Protein AF-A0A6P4EJM6-F1 (afdb_monomer_lite)

Radius of gyration: 29.59 Å; chains: 1; bounding box: 69×91×54 Å

Structure (mmCIF, N/CA/C/O backbone):
data_AF-A0A6P4EJM6-F1
#
_entry.id   AF-A0A6P4EJM6-F1
#
loop_
_atom_site.group_PDB
_atom_site.id
_atom_site.type_symbol
_atom_site.label_atom_id
_atom_site.label_alt_id
_atom_site.label_comp_id
_atom_site.label_asym_id
_atom_site.label_entity_id
_atom_site.label_seq_id
_atom_site.pdbx_PDB_ins_code
_atom_site.Cartn_x
_atom_site.Cartn_y
_atom_site.Cartn_z
_atom_site.occupancy
_atom_site.B_iso_or_equiv
_atom_site.auth_seq_id
_atom_site.auth_comp_id
_atom_site.auth_asym_id
_atom_site.auth_atom_id
_atom_site.pdbx_PDB_model_num
ATOM 1 N N . ASN A 1 1 ? 32.235 66.231 25.186 1.00 33.75 1 ASN A N 1
ATOM 2 C CA . ASN A 1 1 ? 31.561 67.486 25.555 1.00 33.75 1 ASN A CA 1
ATOM 3 C C . ASN A 1 1 ? 30.109 67.309 25.163 1.00 33.75 1 ASN A C 1
ATOM 5 O O . ASN A 1 1 ? 29.841 67.347 23.971 1.00 33.75 1 ASN A O 1
ATOM 9 N N . ASN A 1 2 ? 29.289 66.746 26.054 1.00 35.12 2 ASN A N 1
ATOM 10 C CA . ASN A 1 2 ? 28.648 67.444 27.191 1.00 35.12 2 ASN A CA 1
ATOM 11 C C . ASN A 1 2 ? 27.599 68.427 26.663 1.00 35.12 2 ASN A C 1
ATOM 13 O O . ASN A 1 2 ? 27.934 69.179 25.752 1.00 35.12 2 ASN A O 1
ATOM 17 N N . ASP A 1 3 ? 26.372 68.544 27.149 1.00 38.16 3 ASP A N 1
ATOM 18 C CA . ASP A 1 3 ? 25.547 67.955 28.225 1.00 38.16 3 ASP A CA 1
ATOM 19 C C . ASP A 1 3 ? 24.093 68.364 27.824 1.00 38.16 3 ASP A C 1
ATOM 21 O O . ASP A 1 3 ? 23.934 69.316 27.052 1.00 38.16 3 ASP A O 1
ATOM 25 N N . ASP A 1 4 ? 23.089 67.498 27.972 1.00 45.50 4 ASP A N 1
ATOM 26 C CA . ASP A 1 4 ? 22.008 67.502 28.990 1.00 45.50 4 ASP A CA 1
ATOM 27 C C . ASP A 1 4 ? 21.056 68.722 29.051 1.00 45.50 4 ASP A C 1
ATOM 29 O O . ASP A 1 4 ? 21.482 69.873 28.964 1.00 45.50 4 ASP A O 1
ATOM 33 N N . ASP A 1 5 ? 19.757 68.383 29.165 1.00 42.88 5 ASP A N 1
ATOM 34 C CA . ASP A 1 5 ? 18.648 68.989 29.949 1.00 42.88 5 ASP A CA 1
ATOM 35 C C . ASP A 1 5 ? 17.307 68.806 29.178 1.00 42.88 5 ASP A C 1
ATOM 37 O O . ASP A 1 5 ? 17.137 69.343 28.081 1.00 42.88 5 ASP A O 1
ATOM 41 N N . ASP A 1 6 ? 16.443 67.835 29.533 1.00 41.81 6 ASP A N 1
ATOM 42 C CA . ASP A 1 6 ? 15.403 67.821 30.608 1.00 41.81 6 ASP A CA 1
ATOM 43 C C . ASP A 1 6 ? 14.203 68.759 30.316 1.00 41.81 6 ASP A C 1
ATOM 45 O O . ASP A 1 6 ? 14.387 69.862 29.815 1.00 41.81 6 ASP A O 1
ATOM 49 N N . ASP A 1 7 ? 12.923 68.489 30.609 1.00 41.38 7 ASP A N 1
ATOM 50 C CA . ASP A 1 7 ? 12.113 67.337 31.051 1.00 41.38 7 ASP A CA 1
ATOM 51 C C . ASP A 1 7 ? 10.613 67.784 30.942 1.00 41.38 7 ASP A C 1
ATOM 53 O O . ASP A 1 7 ? 10.326 68.932 30.591 1.00 41.38 7 ASP A O 1
ATOM 57 N N . ASP A 1 8 ? 9.677 66.894 31.297 1.00 36.19 8 ASP A N 1
ATOM 58 C CA . ASP A 1 8 ? 8.283 67.110 31.759 1.00 36.19 8 ASP A CA 1
ATOM 59 C C . ASP A 1 8 ? 7.048 66.953 30.818 1.00 36.19 8 ASP A C 1
ATOM 61 O O . ASP A 1 8 ? 6.508 67.877 30.211 1.00 36.19 8 ASP A O 1
ATOM 65 N N . ALA A 1 9 ? 6.545 65.706 30.819 1.00 34.78 9 ALA A N 1
ATOM 66 C CA . ALA A 1 9 ? 5.229 65.230 31.308 1.00 34.78 9 ALA A CA 1
ATOM 67 C C . ALA A 1 9 ? 3.874 65.857 30.858 1.00 34.78 9 ALA A C 1
ATOM 69 O O . ALA A 1 9 ? 3.541 66.985 31.202 1.00 34.78 9 ALA A O 1
ATOM 70 N N . ALA A 1 10 ? 2.972 65.022 30.286 1.00 34.84 10 ALA A N 1
ATOM 71 C CA . ALA A 1 10 ? 1.756 64.492 30.965 1.00 34.84 10 ALA A CA 1
ATOM 72 C C . ALA A 1 10 ? 0.649 63.905 30.026 1.00 34.84 10 ALA A C 1
ATOM 74 O O . ALA A 1 10 ? 0.022 64.605 29.239 1.00 34.84 10 ALA A O 1
ATOM 75 N N . THR A 1 11 ? 0.345 62.610 30.238 1.00 31.50 11 THR A N 1
ATOM 76 C CA . THR A 1 11 ? -0.975 61.906 30.275 1.00 31.50 11 THR A CA 1
ATOM 77 C C . THR A 1 11 ? -2.029 61.988 29.143 1.00 31.50 11 THR A C 1
ATOM 79 O O . THR A 1 11 ? -2.616 63.038 28.921 1.00 31.50 11 THR A O 1
ATOM 82 N N . SER A 1 12 ? -2.473 60.824 28.611 1.00 30.45 12 SER A N 1
ATOM 83 C CA . SER A 1 12 ? -3.825 60.239 28.872 1.00 30.45 12 SER A CA 1
ATOM 84 C C . SER A 1 12 ? -4.174 58.971 28.036 1.00 30.45 12 SER A C 1
ATOM 86 O O . SER A 1 12 ? -4.337 59.009 26.824 1.00 30.45 12 SER A O 1
ATOM 88 N N . ALA A 1 13 ? -4.291 57.842 28.747 1.00 32.22 13 ALA A N 1
ATOM 89 C CA . ALA A 1 13 ? -5.252 56.721 28.686 1.00 32.22 13 ALA A CA 1
ATOM 90 C C . ALA A 1 13 ? -6.054 56.279 27.415 1.00 32.22 13 ALA A C 1
ATOM 92 O O . ALA A 1 13 ? -6.940 56.971 26.933 1.00 32.22 13 ALA A O 1
ATOM 93 N N . LYS A 1 14 ? -5.950 54.952 27.169 1.00 34.44 14 LYS A N 1
ATOM 94 C CA . LYS A 1 14 ? -7.008 53.933 26.893 1.00 34.44 14 LYS A CA 1
ATOM 95 C C . LYS A 1 14 ? -7.745 53.907 25.538 1.00 34.44 14 LYS A C 1
ATOM 97 O O . LYS A 1 14 ? -8.617 54.723 25.286 1.00 34.44 14 LYS A O 1
ATOM 102 N N . GLN A 1 15 ? -7.642 52.762 24.842 1.00 34.25 15 GLN A N 1
ATOM 103 C CA . GLN A 1 15 ? -8.814 52.089 24.251 1.00 34.25 15 GLN A CA 1
ATOM 104 C C . GLN A 1 15 ? -8.584 50.578 24.035 1.00 34.25 15 GLN A C 1
ATOM 106 O O . GLN A 1 15 ? -7.910 50.150 23.106 1.00 34.25 15 GLN A O 1
ATOM 111 N N . ALA A 1 16 ? -9.204 49.763 24.893 1.00 32.66 16 ALA A N 1
ATOM 112 C CA . ALA A 1 16 ? -9.432 48.335 24.684 1.00 32.66 16 ALA A CA 1
ATOM 113 C C . ALA A 1 16 ? -10.923 48.146 24.365 1.00 32.66 16 ALA A C 1
ATOM 115 O O . ALA A 1 16 ? -11.773 48.522 25.171 1.00 32.66 16 ALA A O 1
ATOM 116 N N . HIS A 1 17 ? -11.257 47.600 23.193 1.00 36.28 17 HIS A N 1
ATOM 117 C CA . HIS A 1 17 ? -12.643 47.324 22.806 1.00 36.28 17 HIS A CA 1
ATOM 118 C C . HIS A 1 17 ? -12.998 45.858 23.080 1.00 36.28 17 HIS A C 1
ATOM 120 O O . HIS A 1 17 ? -12.603 44.941 22.365 1.00 36.28 17 HIS A O 1
ATOM 126 N N . LYS A 1 18 ? -13.770 45.665 24.151 1.00 34.00 18 LYS A N 1
ATOM 127 C CA . LYS A 1 18 ? -14.379 44.413 24.607 1.00 34.00 18 LYS A CA 1
ATOM 128 C C . LYS A 1 18 ? -15.695 44.211 23.842 1.00 34.00 18 LYS A C 1
ATOM 130 O O . LYS A 1 18 ? -16.618 45.001 24.012 1.00 34.00 18 LYS A O 1
ATOM 135 N N . ARG A 1 19 ? -15.808 43.178 22.997 1.00 35.78 19 ARG A N 1
ATOM 136 C CA . ARG A 1 19 ? -17.094 42.765 22.399 1.00 35.78 19 ARG A CA 1
ATOM 137 C C . ARG A 1 19 ? -17.713 41.661 23.255 1.00 35.78 19 ARG A C 1
ATOM 139 O O . ARG A 1 19 ? -17.238 40.531 23.263 1.00 35.78 19 ARG A O 1
ATOM 146 N N . GLN A 1 20 ? -18.743 42.030 24.006 1.00 32.75 20 GLN A N 1
ATOM 147 C CA . GLN A 1 20 ? -19.542 41.162 24.870 1.00 32.75 20 GLN A CA 1
ATOM 148 C C . GLN A 1 20 ? -20.671 40.538 24.028 1.00 32.75 20 GLN A C 1
ATOM 150 O O . GLN A 1 20 ? -21.357 41.262 23.307 1.00 32.75 20 GLN A O 1
ATOM 155 N N . ARG A 1 21 ? -20.845 39.209 24.067 1.00 35.75 21 ARG A N 1
ATOM 156 C CA . ARG A 1 21 ? -22.000 38.529 23.455 1.00 35.75 21 ARG A CA 1
ATOM 157 C C . ARG A 1 21 ? -23.136 38.436 24.476 1.00 35.75 21 ARG A C 1
ATOM 159 O O . ARG A 1 21 ? -22.893 38.163 25.644 1.00 35.75 21 ARG A O 1
ATOM 166 N N . PHE A 1 22 ? -24.340 38.727 23.996 1.00 33.00 22 PHE A N 1
ATOM 167 C CA . PHE A 1 22 ? -25.618 38.674 24.703 1.00 33.00 22 PHE A CA 1
ATOM 168 C C . PHE A 1 22 ? -26.008 37.213 24.974 1.00 33.00 22 PHE A C 1
ATOM 170 O O . PHE A 1 22 ? -26.106 36.436 24.023 1.00 33.00 22 PHE A O 1
ATOM 177 N N . ASP A 1 23 ? -26.264 36.864 26.233 1.00 38.84 23 ASP A N 1
ATOM 178 C CA . ASP A 1 23 ? -26.928 35.614 26.609 1.00 38.84 23 ASP A CA 1
ATOM 179 C C . ASP A 1 23 ? -28.440 35.862 26.707 1.00 38.84 23 ASP A C 1
ATOM 181 O O . ASP A 1 23 ? -28.885 36.764 27.418 1.00 38.84 23 ASP A O 1
ATOM 185 N N . SER A 1 24 ? -29.239 35.060 25.999 1.00 39.84 24 SER A N 1
ATOM 186 C CA . SER A 1 24 ? -30.683 34.957 26.227 1.00 39.84 24 SER A CA 1
ATOM 187 C C . SER A 1 24 ? -31.036 33.511 26.561 1.00 39.84 24 SER A C 1
ATOM 189 O O . SER A 1 24 ? -30.968 32.630 25.700 1.00 39.84 24 SER A O 1
ATOM 191 N N . ASP A 1 25 ? -31.418 33.284 27.814 1.00 43.84 25 ASP A N 1
ATOM 192 C CA . ASP A 1 25 ? -32.002 32.038 28.301 1.00 43.84 25 ASP A CA 1
ATOM 193 C C . ASP A 1 25 ? -33.322 31.730 27.574 1.00 43.84 25 ASP A C 1
ATOM 195 O O . ASP A 1 25 ? -34.258 32.529 27.592 1.00 43.84 25 ASP A O 1
ATOM 199 N N . SER A 1 26 ? -33.437 30.532 26.997 1.00 43.56 26 SER A N 1
ATOM 200 C CA . SER A 1 26 ? -34.732 29.937 26.657 1.00 43.56 26 SER A CA 1
ATOM 201 C C . SER A 1 26 ? -34.716 28.445 26.980 1.00 43.56 26 SER A C 1
ATOM 203 O O . SER A 1 26 ? -33.951 27.654 26.422 1.00 43.56 26 SER A O 1
ATOM 205 N N . ARG A 1 27 ? -35.567 28.074 27.940 1.00 49.34 27 ARG A N 1
ATOM 206 C CA . ARG A 1 27 ? -35.672 26.759 28.591 1.00 49.34 27 ARG A CA 1
ATOM 207 C C . ARG A 1 27 ? -36.269 25.644 27.713 1.00 49.34 27 ARG A C 1
ATOM 209 O O . ARG A 1 27 ? -36.508 24.558 28.227 1.00 49.34 27 ARG A O 1
ATOM 216 N N . ASP A 1 28 ? -36.423 25.852 26.406 1.00 48.94 28 ASP A N 1
ATOM 217 C CA . ASP A 1 28 ? -37.075 24.896 25.487 1.00 48.94 28 ASP A CA 1
ATOM 218 C C . ASP A 1 28 ? -36.103 24.084 24.595 1.00 48.94 28 ASP A C 1
ATOM 220 O O . ASP A 1 28 ? -36.492 23.300 23.733 1.00 48.94 28 ASP A O 1
ATOM 224 N N . SER A 1 29 ? -34.789 24.233 24.799 1.00 49.47 29 SER A N 1
ATOM 225 C CA . SER A 1 29 ? -33.748 23.616 23.951 1.00 49.47 29 SER A CA 1
ATOM 226 C C . SER A 1 29 ? -33.442 22.137 24.272 1.00 49.47 29 SER A C 1
ATOM 228 O O . SER A 1 29 ? -32.705 21.477 23.536 1.00 49.47 29 SER A O 1
ATOM 230 N N . SER A 1 30 ? -33.972 21.585 25.368 1.00 51.56 30 SER A N 1
ATOM 231 C CA . SER A 1 30 ? -33.507 20.298 25.915 1.00 51.56 30 SER A CA 1
ATOM 232 C C . SER A 1 30 ? -33.956 19.068 25.114 1.00 51.56 30 SER A C 1
ATOM 234 O O . SER A 1 30 ? -33.222 18.078 25.070 1.00 51.56 30 SER A O 1
ATOM 236 N N . LEU A 1 31 ? -35.108 19.131 24.439 1.00 48.62 31 LEU A N 1
ATOM 237 C CA . LEU A 1 31 ? -35.628 18.023 23.627 1.00 48.62 31 LEU A CA 1
ATOM 238 C C . LEU A 1 31 ? -35.065 18.030 22.198 1.00 48.62 31 LEU A C 1
ATOM 240 O O . LEU A 1 31 ? -34.729 16.971 21.672 1.00 48.62 31 LEU A O 1
ATOM 244 N N . LEU A 1 32 ? -34.841 19.208 21.606 1.00 45.91 32 LEU A N 1
ATOM 245 C CA . LEU A 1 32 ? -34.227 19.334 20.276 1.00 45.91 32 LEU A CA 1
ATOM 246 C C . LEU A 1 32 ? -32.706 19.095 20.281 1.00 45.91 32 LEU A C 1
ATOM 248 O O . LEU A 1 32 ? -32.160 18.631 19.282 1.00 45.91 32 LEU A O 1
ATOM 252 N N . LYS A 1 33 ? -32.011 19.316 21.408 1.00 45.16 33 LYS A N 1
ATOM 253 C CA . LYS A 1 33 ? -30.578 18.980 21.543 1.00 45.16 33 LYS A CA 1
ATOM 254 C C . LYS A 1 33 ? -30.289 17.478 21.550 1.00 45.16 33 LYS A C 1
ATOM 256 O O . LYS A 1 33 ? -29.168 17.089 21.244 1.00 45.16 33 LYS A O 1
ATOM 261 N N . ARG A 1 34 ? -31.267 16.622 21.874 1.00 46.88 34 ARG A N 1
ATOM 262 C CA . ARG A 1 34 ? -31.061 15.160 21.888 1.00 46.88 34 ARG A CA 1
ATOM 263 C C . ARG A 1 34 ? -31.085 14.524 20.498 1.00 46.88 34 ARG A C 1
ATOM 265 O O . ARG A 1 34 ? -30.537 13.441 20.339 1.00 46.88 34 ARG A O 1
ATOM 272 N N . LEU A 1 35 ? -31.672 15.195 19.506 1.00 47.88 35 LEU A N 1
ATOM 273 C CA . LEU A 1 35 ? -31.708 14.721 18.116 1.00 47.88 35 LEU A CA 1
ATOM 274 C C . LEU A 1 35 ? -30.510 15.203 17.285 1.00 47.88 35 LEU A C 1
ATOM 276 O O . LEU A 1 35 ? -30.247 14.648 16.227 1.00 47.88 35 LEU A O 1
ATOM 280 N N . ASN A 1 36 ? -29.754 16.179 17.795 1.00 49.56 36 ASN A N 1
ATOM 281 C CA . ASN A 1 36 ? -28.543 16.713 17.180 1.00 49.56 36 ASN A CA 1
ATOM 282 C C . ASN A 1 36 ? -27.466 16.889 18.256 1.00 49.56 36 ASN A C 1
ATOM 284 O O . ASN A 1 36 ? -27.120 18.012 18.622 1.00 49.56 36 ASN A O 1
ATOM 288 N N . ALA A 1 37 ? -26.924 15.787 18.780 1.00 50.31 37 ALA A N 1
ATOM 289 C CA . ALA A 1 37 ? -25.591 15.881 19.360 1.00 50.31 37 ALA A CA 1
ATOM 290 C C . ALA A 1 37 ? -24.666 16.305 18.205 1.00 50.31 37 ALA A C 1
ATOM 292 O O . ALA A 1 37 ? -24.590 15.559 17.222 1.00 50.31 37 ALA A O 1
ATOM 293 N N . PRO A 1 38 ? -24.020 17.489 18.240 1.00 54.69 38 PRO A N 1
ATOM 294 C CA . PRO A 1 38 ? -23.032 17.808 17.223 1.00 54.69 38 PRO A CA 1
ATOM 295 C C . PRO A 1 38 ? -22.019 16.669 17.255 1.00 54.69 38 PRO A C 1
ATOM 297 O O . PRO A 1 38 ? -21.530 16.326 18.335 1.00 54.69 38 PRO A O 1
ATOM 300 N N . LYS A 1 39 ? -21.766 16.031 16.102 1.00 61.34 39 LYS A N 1
ATOM 301 C CA . LYS A 1 39 ? -20.633 15.112 15.964 1.00 61.34 39 LYS A CA 1
ATOM 302 C C . LYS A 1 39 ? -19.437 15.882 16.513 1.00 61.34 39 LYS A C 1
ATOM 304 O O . LYS A 1 39 ? -19.049 16.876 15.909 1.00 61.34 39 LYS A O 1
ATOM 309 N N . GLN A 1 40 ? -18.958 15.509 17.700 1.00 74.50 40 GLN A N 1
ATOM 310 C CA . GLN A 1 40 ? -17.853 16.215 18.328 1.00 74.50 40 GLN A CA 1
ATOM 311 C C . GLN A 1 40 ? -16.685 16.149 17.354 1.00 74.50 40 GLN A C 1
ATOM 313 O O . GLN A 1 40 ? -16.259 15.060 16.962 1.00 74.50 40 GLN A O 1
ATOM 318 N N . GLU A 1 41 ? -16.241 17.318 16.911 1.00 83.81 41 GLU A N 1
ATOM 319 C CA . GLU A 1 41 ? -15.079 17.435 16.048 1.00 83.81 41 GLU A CA 1
ATOM 320 C C . GLU A 1 41 ? -13.862 16.841 16.776 1.00 83.81 41 GLU A C 1
ATOM 322 O O . GLU A 1 41 ? -13.737 16.991 18.000 1.00 83.81 41 GLU A O 1
ATOM 327 N N . PRO A 1 42 ? -12.987 16.112 16.065 1.00 89.56 42 PRO A N 1
ATOM 328 C CA . PRO A 1 42 ? -11.820 15.499 16.682 1.00 89.56 42 PRO A CA 1
ATOM 329 C C . PRO A 1 42 ? -10.893 16.580 17.254 1.00 89.56 42 PRO A C 1
ATOM 331 O O . PRO A 1 42 ? -10.641 17.599 16.618 1.00 89.56 42 PRO A O 1
ATOM 334 N N . ARG A 1 43 ? -10.357 16.345 18.459 1.00 92.31 43 ARG A N 1
ATOM 335 C CA . ARG A 1 43 ? -9.391 17.259 19.100 1.00 92.31 43 ARG A CA 1
ATOM 336 C C . ARG A 1 43 ? -7.999 17.188 18.472 1.00 92.31 43 ARG A C 1
ATOM 338 O O . ARG A 1 43 ? -7.235 18.137 18.595 1.00 92.31 43 ARG A O 1
ATOM 345 N N . GLU A 1 44 ? -7.688 16.066 17.831 1.00 94.25 44 GLU A N 1
ATOM 346 C CA . GLU A 1 44 ? -6.405 15.775 17.198 1.00 94.25 44 GLU A CA 1
ATOM 347 C C . GLU A 1 44 ? -6.657 15.052 15.875 1.00 94.25 44 GLU A C 1
ATOM 349 O O . GLU A 1 44 ? -7.525 14.178 15.782 1.00 94.25 44 GLU A O 1
ATOM 354 N N . VAL A 1 45 ? -5.895 15.420 14.850 1.00 96.06 45 VAL A N 1
ATOM 355 C CA . VAL A 1 45 ? -5.969 14.842 13.505 1.00 96.06 45 VAL A CA 1
ATOM 356 C C . VAL A 1 45 ? -4.564 14.644 12.956 1.00 96.06 45 VAL A C 1
ATOM 358 O O . VAL A 1 45 ? -3.625 15.322 13.371 1.00 96.06 45 VAL A O 1
ATOM 361 N N . LEU A 1 46 ? -4.430 13.733 11.999 1.00 96.56 46 LEU A N 1
ATOM 362 C CA . LEU A 1 46 ? -3.207 13.539 11.238 1.00 96.56 46 LEU A CA 1
ATOM 363 C C . LEU A 1 46 ? -3.346 14.213 9.870 1.00 96.56 46 LEU A C 1
ATOM 365 O O . LEU A 1 46 ? -4.265 13.917 9.105 1.00 96.56 46 LEU A O 1
ATOM 369 N N . LEU A 1 47 ? -2.417 15.118 9.563 1.00 96.31 47 LEU A N 1
ATOM 370 C CA . LEU A 1 47 ? -2.291 15.738 8.249 1.00 96.31 47 LEU A CA 1
ATOM 371 C C . LEU A 1 47 ? -1.264 14.962 7.425 1.00 96.31 47 LEU A C 1
ATOM 373 O O . LEU A 1 47 ? -0.092 14.902 7.796 1.00 96.31 47 LEU A O 1
ATOM 377 N N . ARG A 1 48 ? -1.684 14.402 6.289 1.00 93.56 48 ARG A N 1
ATOM 378 C CA . ARG A 1 48 ? -0.784 13.741 5.341 1.00 93.56 48 ARG A CA 1
ATOM 379 C C . ARG A 1 48 ? -0.655 14.581 4.080 1.00 93.56 48 ARG A C 1
ATOM 381 O O . ARG A 1 48 ? -1.647 14.831 3.401 1.00 93.56 48 ARG A O 1
ATOM 388 N N . ILE A 1 49 ? 0.574 14.988 3.776 1.00 90.69 49 ILE A N 1
ATOM 389 C CA . ILE A 1 49 ? 0.923 15.787 2.599 1.00 90.69 49 ILE A CA 1
ATOM 390 C C . ILE A 1 49 ? 1.637 14.877 1.600 1.00 90.69 49 ILE A C 1
ATOM 392 O O . ILE A 1 49 ? 2.605 14.203 1.950 1.00 90.69 49 ILE A O 1
ATOM 396 N N . TYR A 1 50 ? 1.153 14.849 0.364 1.00 84.00 50 TYR A N 1
ATOM 397 C CA . TYR A 1 50 ? 1.817 14.182 -0.746 1.00 84.00 50 TYR A CA 1
ATOM 398 C C . TYR A 1 50 ? 2.906 15.108 -1.301 1.00 84.00 50 TYR A C 1
ATOM 400 O O . TYR A 1 50 ? 2.671 16.297 -1.517 1.00 84.00 50 TYR A O 1
ATOM 408 N N . GLY A 1 51 ? 4.113 14.577 -1.513 1.00 77.56 51 GLY A N 1
ATOM 409 C CA . GLY A 1 51 ? 5.204 15.323 -2.144 1.00 77.56 51 GLY A CA 1
ATOM 410 C C . GLY A 1 51 ? 4.922 15.641 -3.617 1.00 77.56 51 GLY A C 1
ATOM 411 O O . GLY A 1 51 ? 3.882 15.264 -4.160 1.00 77.56 51 GLY A O 1
ATOM 412 N N . GLN A 1 52 ? 5.870 16.309 -4.285 1.00 67.38 52 GLN A N 1
ATOM 413 C CA . GLN A 1 52 ? 5.786 16.541 -5.730 1.00 67.38 52 GLN A CA 1
ATOM 414 C C . GLN A 1 52 ? 5.768 15.201 -6.472 1.00 67.38 52 GLN A C 1
ATOM 416 O O . GLN A 1 52 ? 6.796 14.549 -6.660 1.00 67.38 52 GLN A O 1
ATOM 421 N N . THR A 1 53 ? 4.576 14.788 -6.882 1.00 57.72 53 THR A N 1
ATOM 422 C CA . THR A 1 53 ? 4.372 13.613 -7.715 1.00 57.72 53 THR A CA 1
ATOM 423 C C . THR A 1 53 ? 4.685 14.018 -9.153 1.00 57.72 53 THR A C 1
ATOM 425 O O . THR A 1 53 ? 3.978 14.811 -9.765 1.00 57.72 53 THR A O 1
ATOM 428 N N . HIS A 1 54 ? 5.820 13.547 -9.665 1.00 51.59 54 HIS A N 1
ATOM 429 C CA . HIS A 1 54 ? 6.249 13.808 -11.035 1.00 51.59 54 HIS A CA 1
ATOM 430 C C . HIS A 1 54 ? 5.706 12.699 -11.950 1.00 51.59 54 HIS A C 1
ATOM 432 O O . HIS A 1 54 ? 5.903 11.520 -11.660 1.00 51.59 54 HIS A O 1
ATOM 438 N N . GLY A 1 55 ? 5.043 13.075 -13.048 1.00 60.97 55 GLY A N 1
ATOM 439 C CA . GLY A 1 55 ? 4.617 12.166 -14.121 1.00 60.97 55 GLY A CA 1
ATOM 440 C C . GLY A 1 55 ? 3.109 12.153 -14.391 1.00 60.97 55 GLY A C 1
ATOM 441 O O . GLY A 1 55 ? 2.303 12.452 -13.513 1.00 60.97 55 GLY A O 1
ATOM 442 N N . ASP A 1 56 ? 2.729 11.756 -15.607 1.00 59.44 56 ASP A N 1
ATOM 443 C CA . ASP A 1 56 ? 1.343 11.800 -16.109 1.00 59.44 56 ASP A CA 1
ATOM 444 C C . ASP A 1 56 ? 0.358 10.940 -15.287 1.00 59.44 56 ASP A C 1
ATOM 446 O O . ASP A 1 56 ? -0.826 11.252 -15.194 1.00 59.44 56 ASP A O 1
ATOM 450 N N . HIS A 1 57 ? 0.855 9.907 -14.598 1.00 67.12 57 HIS A N 1
ATOM 451 C CA . HIS A 1 57 ? 0.049 8.994 -13.771 1.00 67.12 57 HIS A CA 1
ATOM 452 C C . HIS A 1 57 ? -0.071 9.402 -12.295 1.00 67.12 57 HIS A C 1
ATOM 454 O O . HIS A 1 57 ? -0.718 8.706 -11.508 1.00 67.12 57 HIS A O 1
ATOM 460 N N . ALA A 1 58 ? 0.555 10.509 -11.889 1.00 70.88 58 ALA A N 1
ATOM 461 C CA . ALA A 1 58 ? 0.501 11.011 -10.516 1.00 70.88 58 ALA A CA 1
ATOM 462 C C . ALA A 1 58 ? -0.941 11.235 -10.038 1.00 70.88 58 ALA A C 1
ATOM 464 O O . ALA A 1 58 ? -1.317 10.840 -8.932 1.00 70.88 58 ALA A O 1
ATOM 465 N N . LEU A 1 59 ? -1.755 11.844 -10.903 1.00 74.94 59 LEU A N 1
ATOM 466 C CA . LEU A 1 59 ? -3.145 12.166 -10.610 1.00 74.94 59 LEU A CA 1
ATOM 467 C C . LEU A 1 59 ? -4.008 10.903 -10.499 1.00 74.94 59 LEU A C 1
ATOM 469 O O . LEU A 1 59 ? -4.779 10.775 -9.553 1.00 74.94 59 LEU A O 1
ATOM 473 N N . GLU A 1 60 ? -3.853 9.952 -11.422 1.00 78.62 60 GLU A N 1
ATOM 474 C CA . GLU A 1 60 ? -4.592 8.682 -11.409 1.00 78.62 60 GLU A CA 1
ATOM 475 C C . GLU A 1 60 ? -4.285 7.856 -10.153 1.00 78.62 60 GLU A C 1
ATOM 477 O O . GLU A 1 60 ? -5.205 7.321 -9.526 1.00 78.62 60 GLU A O 1
ATOM 482 N N . SER A 1 61 ? -3.010 7.801 -9.740 1.00 79.06 61 SER A N 1
ATOM 483 C CA . SER A 1 61 ? -2.606 7.139 -8.491 1.00 79.06 61 SER A CA 1
ATOM 484 C C . SER A 1 61 ? -3.232 7.828 -7.284 1.00 79.06 61 SER A C 1
ATOM 486 O O . SER A 1 61 ? -3.850 7.166 -6.455 1.00 79.06 61 SER A O 1
ATOM 488 N N . MET A 1 62 ? -3.163 9.163 -7.221 1.00 80.25 62 MET A N 1
ATOM 489 C CA . MET 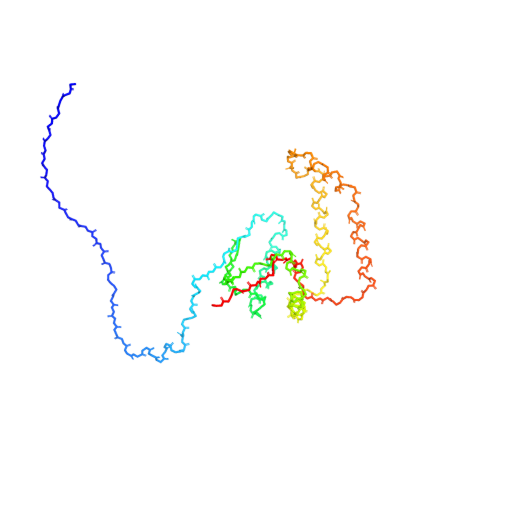A 1 62 ? -3.749 9.936 -6.124 1.00 80.25 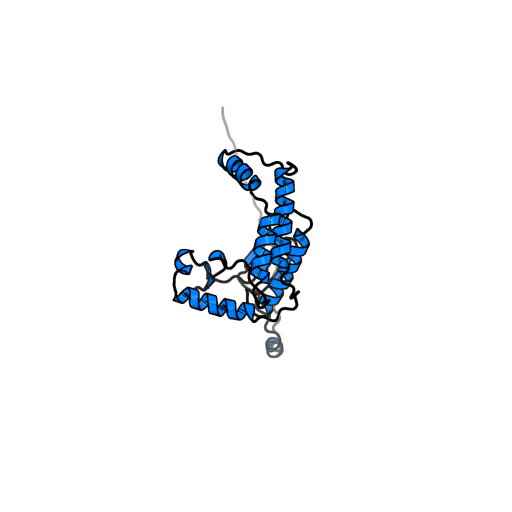62 MET A CA 1
ATOM 490 C C . MET A 1 62 ? -5.268 9.734 -6.027 1.00 80.25 62 MET A C 1
ATOM 492 O O . MET A 1 62 ? -5.797 9.584 -4.923 1.00 80.25 62 MET A O 1
ATOM 496 N N . ILE A 1 63 ? -5.977 9.703 -7.161 1.00 83.31 63 ILE A N 1
ATOM 497 C CA . ILE A 1 63 ? -7.421 9.436 -7.204 1.00 83.31 63 ILE A CA 1
ATOM 498 C C . ILE A 1 63 ? -7.707 8.020 -6.705 1.00 83.31 63 ILE A C 1
ATOM 500 O O . ILE A 1 63 ? -8.546 7.844 -5.821 1.00 83.31 63 ILE A O 1
ATOM 504 N N . THR A 1 64 ? -6.993 7.022 -7.229 1.00 86.12 64 TH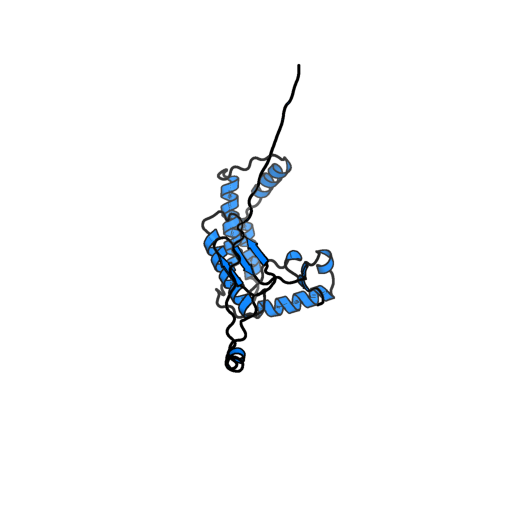R A N 1
ATOM 505 C CA . THR A 1 64 ? -7.178 5.615 -6.848 1.00 86.12 64 THR A CA 1
ATOM 506 C C . THR A 1 64 ? -6.931 5.418 -5.353 1.00 86.12 64 THR A C 1
ATOM 508 O O . THR A 1 64 ? -7.783 4.872 -4.655 1.00 86.12 64 THR A O 1
ATOM 511 N N . GLU A 1 65 ? -5.820 5.937 -4.830 1.00 87.00 65 GLU A N 1
ATOM 512 C CA . GLU A 1 65 ? -5.497 5.913 -3.401 1.00 87.00 65 GLU A CA 1
ATOM 513 C C . GLU A 1 65 ? -6.558 6.618 -2.553 1.00 87.00 65 GLU A C 1
ATOM 515 O O . GLU A 1 65 ? -6.937 6.111 -1.499 1.00 87.00 65 GLU A O 1
ATOM 520 N N . SER A 1 66 ? -7.083 7.757 -3.013 1.00 88.38 66 SER A N 1
ATOM 521 C CA . SER A 1 66 ? -8.140 8.488 -2.306 1.00 88.38 66 SER A CA 1
ATOM 522 C C . SER A 1 66 ? -9.436 7.681 -2.219 1.00 88.38 66 SER A C 1
ATOM 524 O O . SER A 1 66 ? -10.059 7.632 -1.156 1.00 88.38 66 SER A O 1
ATOM 526 N N . VAL A 1 67 ? -9.826 7.012 -3.310 1.00 90.00 67 VAL A N 1
ATOM 527 C CA . VAL A 1 67 ? -11.007 6.138 -3.346 1.00 90.00 67 VAL A CA 1
ATOM 528 C C . VAL A 1 67 ? -10.807 4.934 -2.428 1.00 90.00 67 VAL A C 1
ATOM 530 O O . VAL A 1 67 ? -11.676 4.644 -1.604 1.00 90.00 67 VAL A O 1
ATOM 533 N N . VAL A 1 68 ? -9.653 4.264 -2.518 1.00 91.56 68 VAL A N 1
ATOM 534 C CA . VAL A 1 68 ? -9.307 3.131 -1.646 1.00 91.56 68 VAL A CA 1
ATOM 535 C C . VAL A 1 68 ? -9.358 3.554 -0.183 1.00 91.56 68 VAL A C 1
ATOM 537 O O . VAL A 1 68 ? -10.007 2.892 0.625 1.00 91.56 68 VAL A O 1
ATOM 540 N N . PHE A 1 69 ? -8.735 4.681 0.160 1.00 92.62 69 PHE A N 1
ATOM 541 C CA . PHE A 1 69 ? -8.705 5.178 1.527 1.00 92.62 69 PHE A CA 1
ATOM 542 C C . PHE A 1 69 ? -10.110 5.467 2.059 1.00 92.62 69 PHE A C 1
ATOM 544 O O . PHE A 1 69 ? -10.455 5.005 3.146 1.00 92.62 69 PHE A O 1
ATOM 551 N N . ALA A 1 70 ? -10.944 6.176 1.292 1.00 92.31 70 ALA A N 1
ATOM 552 C CA . ALA A 1 70 ? -12.322 6.463 1.684 1.00 92.31 70 ALA A CA 1
ATOM 553 C C . ALA A 1 70 ? -13.125 5.171 1.924 1.00 92.31 70 ALA A C 1
ATOM 555 O O . ALA A 1 70 ? -13.807 5.047 2.939 1.00 92.31 70 ALA A O 1
ATOM 556 N N . LEU A 1 71 ? -12.988 4.172 1.046 1.00 92.44 71 LEU A N 1
ATOM 557 C CA . LEU A 1 71 ? -13.677 2.884 1.181 1.00 92.44 71 LEU A CA 1
ATOM 558 C C . LEU A 1 71 ? -13.222 2.096 2.416 1.00 92.44 71 LEU A C 1
ATOM 560 O O . LEU A 1 71 ? -14.058 1.530 3.124 1.00 92.44 71 LEU A O 1
ATOM 564 N N . LEU A 1 72 ? -11.916 2.058 2.693 1.00 92.88 72 LEU A N 1
ATOM 565 C CA . LEU A 1 72 ? -11.380 1.405 3.891 1.00 92.88 72 LEU A CA 1
ATOM 566 C C . LEU A 1 72 ? -11.814 2.129 5.165 1.00 92.88 72 LEU A C 1
ATOM 568 O O . LEU A 1 72 ? -12.143 1.484 6.161 1.00 92.88 72 LEU A O 1
ATOM 572 N N . SER A 1 73 ? -11.860 3.457 5.116 1.00 92.56 73 SER A N 1
ATOM 573 C CA . SER A 1 73 ? -12.290 4.301 6.221 1.00 92.56 73 SER A CA 1
ATOM 574 C C . SER A 1 73 ? -13.746 4.039 6.616 1.00 92.56 73 SER A C 1
ATOM 576 O O . SER A 1 73 ? -14.025 3.731 7.776 1.00 92.56 73 SER A O 1
ATOM 578 N N . GLU A 1 74 ? -14.660 4.039 5.641 1.00 90.75 74 GLU A N 1
ATOM 579 C CA . GLU A 1 74 ? -16.088 3.765 5.861 1.00 90.75 74 GLU A CA 1
ATOM 580 C C . GLU A 1 74 ? -16.345 2.348 6.397 1.00 90.75 74 GLU A C 1
ATOM 582 O O . GLU A 1 74 ? -17.302 2.109 7.133 1.00 90.75 74 GLU A O 1
ATOM 587 N N . ARG A 1 75 ? -15.465 1.393 6.073 1.00 88.50 75 ARG A N 1
ATOM 588 C CA . ARG A 1 75 ? -15.548 0.009 6.562 1.00 88.50 75 ARG A CA 1
ATOM 589 C C . ARG A 1 75 ? -14.794 -0.236 7.870 1.00 88.50 75 ARG A C 1
ATOM 591 O O . ARG A 1 75 ? -14.795 -1.365 8.347 1.00 88.50 75 ARG A O 1
ATOM 598 N N . ASN A 1 76 ? -14.193 0.791 8.474 1.00 89.19 76 ASN A N 1
ATOM 599 C CA . ASN A 1 76 ? -13.359 0.696 9.681 1.00 89.19 76 ASN A CA 1
ATOM 600 C C . ASN A 1 76 ? -12.100 -0.185 9.520 1.00 89.19 76 ASN A C 1
ATOM 602 O O . ASN A 1 76 ? -11.592 -0.729 10.500 1.00 89.19 76 ASN A O 1
ATOM 606 N N . PHE A 1 77 ? -11.575 -0.295 8.297 1.00 89.31 77 PHE A N 1
ATOM 607 C CA . PHE A 1 77 ? -10.307 -0.971 7.981 1.00 89.31 77 PHE A CA 1
ATOM 608 C C . PHE A 1 77 ? -9.096 -0.029 7.982 1.00 89.31 77 PHE A C 1
ATOM 610 O O . PHE A 1 77 ? -7.969 -0.460 7.759 1.00 89.31 77 PHE A O 1
ATOM 617 N N . GLY A 1 78 ? -9.315 1.253 8.264 1.00 90.50 78 GLY A N 1
ATOM 618 C CA . GLY A 1 78 ? -8.271 2.258 8.405 1.00 90.50 78 GLY A CA 1
ATOM 619 C C . GLY A 1 78 ? -8.716 3.413 9.304 1.00 90.50 78 GLY A C 1
ATOM 620 O O . GLY A 1 78 ? -9.809 3.367 9.880 1.00 90.50 78 GLY A O 1
ATOM 621 N N . PRO A 1 79 ? -7.881 4.455 9.440 1.00 94.19 79 PRO A N 1
ATOM 622 C CA . PRO A 1 79 ? -8.257 5.683 10.131 1.00 94.19 79 PRO A CA 1
ATOM 623 C C . PRO A 1 79 ? -9.500 6.332 9.501 1.00 94.19 79 PRO A C 1
ATOM 625 O O . PRO A 1 79 ? -9.723 6.235 8.290 1.00 94.19 79 PRO A O 1
ATOM 628 N N . LYS A 1 80 ? -10.308 7.041 10.301 1.00 94.81 80 LYS A N 1
ATOM 629 C CA . LYS A 1 80 ? -11.413 7.846 9.754 1.00 94.81 80 LYS A CA 1
ATOM 630 C C . LYS A 1 80 ? -10.887 8.945 8.828 1.00 94.81 80 LYS A C 1
ATOM 632 O O . LYS A 1 80 ? -9.969 9.669 9.195 1.00 94.81 80 LYS A O 1
ATOM 637 N N . LEU A 1 81 ? -11.485 9.095 7.653 1.00 95.31 81 LEU A N 1
ATOM 638 C CA . LEU A 1 81 ? -11.212 10.185 6.731 1.00 95.31 81 LEU A CA 1
ATOM 639 C C . LEU A 1 81 ? -11.998 11.416 7.189 1.00 95.31 81 LEU A C 1
ATOM 641 O O . LEU A 1 81 ? -13.217 11.358 7.338 1.00 95.31 81 LEU A O 1
ATOM 645 N N . HIS A 1 82 ? -11.306 12.530 7.408 1.00 94.19 82 HIS A N 1
ATOM 646 C CA . HIS A 1 82 ? -11.934 13.804 7.765 1.00 94.19 82 HIS A CA 1
ATOM 647 C C . HIS A 1 82 ? -12.046 14.752 6.568 1.00 94.19 82 HIS A C 1
ATOM 649 O O . HIS A 1 82 ? -12.998 15.523 6.494 1.00 94.19 82 HIS A O 1
ATOM 655 N N . GLY A 1 83 ? -11.117 14.679 5.613 1.00 92.44 83 GLY A N 1
ATOM 656 C CA . GLY A 1 83 ? -11.188 15.467 4.386 1.00 92.44 83 GLY A CA 1
ATOM 657 C C . GLY A 1 83 ? -10.045 15.182 3.419 1.00 92.44 83 GLY A C 1
ATOM 658 O O . GLY A 1 83 ? -8.990 14.691 3.815 1.00 92.44 83 GLY A O 1
ATOM 659 N N . ILE A 1 84 ? -10.260 15.512 2.147 1.00 91.06 84 ILE A N 1
ATOM 660 C CA . ILE A 1 84 ? -9.267 15.428 1.068 1.00 91.06 84 ILE A CA 1
ATOM 661 C C . ILE A 1 84 ? -9.105 16.827 0.479 1.00 91.06 84 ILE A C 1
ATOM 663 O O . ILE A 1 84 ? -10.089 17.550 0.320 1.00 91.06 84 ILE A O 1
ATOM 667 N N . PHE A 1 85 ? -7.873 17.210 0.158 1.00 89.38 85 PHE A N 1
ATOM 668 C CA . PHE A 1 85 ? -7.557 18.489 -0.469 1.00 89.38 85 PHE A CA 1
ATOM 669 C C . PHE A 1 85 ? -6.423 18.311 -1.495 1.00 89.38 85 PHE A C 1
ATOM 671 O O . PHE A 1 85 ? -5.740 17.284 -1.485 1.00 89.38 85 PHE A O 1
ATOM 678 N N . PRO A 1 86 ? -6.194 19.278 -2.401 1.00 84.88 86 PRO A N 1
ATOM 679 C CA . PRO A 1 86 ? -5.093 19.189 -3.356 1.00 84.88 86 PRO A CA 1
ATOM 680 C C . PRO A 1 86 ? -3.744 19.002 -2.648 1.00 84.88 86 PRO A C 1
ATOM 682 O O . PRO A 1 86 ? -3.321 19.854 -1.871 1.00 84.88 86 PRO A O 1
ATOM 685 N N . GLY A 1 87 ? -3.071 17.881 -2.914 1.00 83.31 87 GLY A N 1
ATOM 686 C CA . GLY A 1 87 ? -1.776 17.563 -2.311 1.00 83.31 87 GLY A CA 1
ATOM 687 C C . GLY A 1 87 ? -1.838 16.884 -0.939 1.00 83.31 87 GLY A C 1
ATOM 688 O O . GLY A 1 87 ? -0.792 16.743 -0.312 1.00 83.31 87 GLY A O 1
ATOM 689 N N . GLY A 1 88 ? -3.002 16.434 -0.455 1.00 89.94 88 GLY A N 1
ATOM 690 C CA . GLY A 1 88 ? -3.042 15.689 0.804 1.00 89.94 88 GLY A CA 1
ATOM 691 C C . GLY A 1 88 ? -4.421 15.281 1.315 1.00 89.94 88 GLY A C 1
ATOM 692 O O . GLY A 1 88 ? -5.442 15.376 0.634 1.00 89.94 88 GLY A O 1
ATOM 693 N N . ARG A 1 89 ? -4.442 14.798 2.559 1.00 93.56 89 ARG A N 1
ATOM 694 C CA . ARG A 1 89 ? -5.665 14.429 3.283 1.00 93.56 89 ARG A CA 1
ATOM 695 C C . ARG A 1 89 ? -5.529 14.639 4.789 1.00 93.56 89 ARG A C 1
ATOM 697 O O . ARG A 1 89 ? -4.423 14.679 5.328 1.00 93.56 89 ARG A O 1
ATOM 704 N N . ILE A 1 90 ? -6.674 14.757 5.452 1.00 95.50 90 ILE A N 1
ATOM 705 C CA . ILE A 1 90 ? -6.809 14.814 6.908 1.00 95.50 90 ILE A CA 1
ATOM 706 C C . ILE A 1 90 ? -7.470 13.513 7.353 1.00 95.50 90 ILE A C 1
ATOM 708 O O . ILE A 1 90 ? -8.573 13.189 6.904 1.00 95.50 90 ILE A O 1
ATOM 712 N N . GLU A 1 91 ? -6.814 12.778 8.242 1.00 96.06 91 GLU A N 1
ATOM 713 C CA . GLU A 1 91 ? -7.292 11.498 8.761 1.00 96.06 91 GLU A CA 1
ATOM 714 C C . GLU A 1 91 ? -7.248 11.456 10.293 1.00 96.06 91 GLU A C 1
ATOM 716 O O . GLU A 1 91 ? -6.647 12.307 10.952 1.00 96.06 91 GLU A O 1
ATOM 721 N N . GLN A 1 92 ? -7.940 10.484 10.876 1.00 95.81 92 GLN A N 1
ATOM 722 C CA . GLN A 1 92 ? -7.934 10.243 12.309 1.00 95.81 92 GLN A CA 1
ATOM 723 C C . GLN A 1 92 ? -6.512 9.961 12.785 1.00 95.81 92 GLN A C 1
ATOM 725 O O . GLN A 1 92 ? -5.847 9.054 12.285 1.00 95.81 92 GLN A O 1
ATOM 730 N N . TYR A 1 93 ? -6.082 10.678 13.820 1.00 94.88 93 TYR A N 1
ATOM 731 C CA . TYR A 1 93 ? -4.869 10.311 14.534 1.00 94.88 93 TYR A CA 1
ATOM 732 C C . TYR A 1 93 ? -5.110 9.046 15.368 1.00 94.88 93 TYR A C 1
ATOM 734 O O . TYR A 1 93 ? -6.090 8.949 16.111 1.00 94.88 93 TYR A O 1
ATOM 742 N N . ILE A 1 94 ? -4.218 8.064 15.235 1.00 93.19 94 ILE A N 1
ATOM 743 C CA . ILE A 1 94 ? -4.239 6.830 16.023 1.00 93.19 94 ILE A CA 1
ATOM 744 C C . ILE A 1 94 ? -3.015 6.848 16.947 1.00 93.19 94 ILE A C 1
ATOM 746 O O . ILE A 1 94 ? -1.899 6.726 16.442 1.00 93.19 94 ILE A O 1
ATOM 750 N N . PRO A 1 95 ? -3.198 6.949 18.279 1.00 94.44 95 PRO A N 1
ATOM 751 C CA . PRO A 1 95 ? -2.117 6.794 19.250 1.00 94.44 95 PRO A CA 1
ATOM 752 C C . PRO A 1 95 ? -1.542 5.373 19.194 1.00 94.44 95 PRO A C 1
ATOM 754 O O . PRO A 1 95 ? -2.079 4.419 19.765 1.00 94.44 95 PRO A O 1
ATOM 757 N N . ALA A 1 96 ? -0.470 5.210 18.431 1.00 95.12 96 ALA A N 1
ATOM 758 C CA . ALA A 1 96 ? 0.153 3.926 18.168 1.00 95.12 96 ALA A CA 1
ATOM 759 C C . ALA A 1 96 ? 1.639 4.099 17.868 1.00 95.12 96 ALA A C 1
ATOM 761 O O . ALA A 1 96 ? 2.102 5.185 17.522 1.00 95.12 96 ALA A O 1
ATOM 762 N N . ARG A 1 97 ? 2.376 2.995 17.964 1.00 95.94 97 ARG A N 1
ATOM 763 C CA . ARG A 1 97 ? 3.719 2.884 17.393 1.00 95.94 97 ARG A CA 1
ATOM 764 C C . ARG A 1 97 ? 3.710 1.880 16.249 1.00 95.94 97 ARG A C 1
ATOM 766 O O . ARG A 1 97 ? 2.942 0.917 16.288 1.00 95.94 97 ARG A O 1
ATOM 773 N N . ALA A 1 98 ? 4.581 2.091 15.271 1.00 97.00 98 ALA A N 1
ATOM 774 C CA . ALA A 1 98 ? 4.894 1.064 14.291 1.00 97.00 98 ALA A CA 1
ATOM 775 C C . ALA A 1 98 ? 5.608 -0.123 14.954 1.00 97.00 98 ALA A C 1
ATOM 777 O O . ALA A 1 98 ? 6.198 0.007 16.040 1.00 97.00 98 ALA A O 1
ATOM 778 N N . LEU A 1 99 ? 5.536 -1.276 14.298 1.00 97.12 99 LEU A N 1
ATOM 779 C CA . LEU A 1 99 ? 6.409 -2.393 14.614 1.00 97.12 99 LEU A CA 1
ATOM 780 C C . LEU A 1 99 ? 7.847 -2.088 14.197 1.00 97.12 99 LEU A C 1
ATOM 782 O O . LEU A 1 99 ? 8.123 -1.257 13.334 1.00 97.12 99 LEU A O 1
ATOM 786 N N . THR A 1 100 ? 8.764 -2.807 14.820 1.00 96.94 100 THR A N 1
ATOM 787 C CA . THR A 1 100 ? 10.144 -2.952 14.369 1.00 96.94 100 THR A CA 1
ATOM 788 C C . THR A 1 100 ? 10.280 -4.195 13.493 1.00 96.94 100 THR A C 1
ATOM 790 O O . THR A 1 100 ? 9.497 -5.140 13.605 1.00 96.94 100 THR A O 1
ATOM 793 N N . THR A 1 101 ? 11.322 -4.250 12.664 1.00 96.75 101 THR A N 1
ATOM 794 C CA . THR A 1 101 ? 11.632 -5.439 11.856 1.00 96.75 101 THR A CA 1
ATOM 795 C C . THR A 1 101 ? 11.818 -6.691 12.725 1.00 96.75 101 THR A C 1
ATOM 797 O O . THR A 1 101 ? 11.403 -7.779 12.340 1.00 96.75 101 THR A O 1
ATOM 800 N N . ALA A 1 102 ? 12.402 -6.549 13.922 1.00 97.12 102 ALA A N 1
ATOM 801 C CA . ALA A 1 102 ? 12.610 -7.664 14.848 1.00 97.12 102 ALA A CA 1
ATOM 802 C C . ALA A 1 102 ? 11.285 -8.258 15.360 1.00 97.12 102 ALA A C 1
ATOM 804 O O . ALA A 1 102 ? 11.156 -9.476 15.469 1.00 97.12 102 ALA A O 1
ATOM 805 N N . GLU A 1 103 ? 10.283 -7.412 15.608 1.00 96.56 103 GLU A N 1
ATOM 806 C CA . GLU A 1 103 ? 8.949 -7.833 16.057 1.00 96.56 103 GLU A CA 1
ATOM 807 C C . GLU A 1 103 ? 8.191 -8.637 14.989 1.00 96.56 103 GLU A C 1
ATOM 809 O O . GLU A 1 103 ? 7.344 -9.462 15.328 1.00 96.56 103 GLU A O 1
ATOM 814 N N . LEU A 1 104 ? 8.520 -8.471 13.701 1.00 94.19 104 LEU A N 1
ATOM 815 C CA . LEU A 1 104 ? 7.966 -9.321 12.640 1.00 94.19 104 LEU A CA 1
ATOM 816 C C . LEU A 1 104 ? 8.398 -10.787 12.776 1.00 94.19 104 LEU A C 1
ATOM 818 O O . LEU A 1 104 ? 7.732 -11.659 12.234 1.00 94.19 104 LEU A O 1
ATOM 822 N N . GLY A 1 105 ? 9.480 -11.079 13.503 1.00 94.81 105 GLY A N 1
ATOM 823 C CA . GLY A 1 105 ? 9.890 -12.450 13.811 1.00 94.81 105 GLY A CA 1
ATOM 824 C C . GLY A 1 105 ? 9.082 -13.102 14.939 1.00 94.81 105 GLY A C 1
ATOM 825 O O . GLY A 1 105 ? 9.206 -14.305 15.170 1.00 94.81 105 GLY A O 1
ATOM 826 N N . GLU A 1 106 ? 8.256 -12.345 15.667 1.00 97.50 106 GLU A N 1
ATOM 827 C CA . GLU A 1 106 ? 7.501 -12.875 16.798 1.00 97.50 106 GLU A CA 1
ATOM 828 C C . GLU A 1 106 ? 6.235 -13.605 16.338 1.00 97.50 106 GLU A C 1
ATOM 830 O O . GLU A 1 106 ? 5.299 -13.006 15.803 1.00 97.50 106 GLU A O 1
ATOM 835 N N . GLN A 1 107 ? 6.140 -14.903 16.648 1.00 97.56 107 GLN A N 1
ATOM 836 C CA . GLN A 1 107 ? 5.010 -15.747 16.236 1.00 97.56 107 GLN A CA 1
ATOM 837 C C . GLN A 1 107 ? 3.645 -15.153 16.610 1.00 97.56 107 GLN A C 1
ATOM 839 O O . GLN A 1 107 ? 2.706 -15.176 15.817 1.00 97.56 107 GLN A O 1
ATOM 844 N N . ARG A 1 108 ? 3.512 -14.598 17.820 1.00 96.88 108 ARG A N 1
ATOM 845 C CA . ARG A 1 108 ? 2.251 -14.000 18.283 1.00 96.88 108 ARG A CA 1
ATOM 846 C C . ARG A 1 108 ? 1.841 -12.792 17.431 1.00 96.88 108 ARG A C 1
ATOM 848 O O . ARG A 1 108 ? 0.646 -12.600 17.205 1.00 96.88 108 ARG A O 1
ATOM 855 N N . ILE A 1 109 ? 2.804 -11.989 16.985 1.00 96.00 109 ILE A N 1
ATOM 856 C CA . ILE A 1 109 ? 2.564 -10.832 16.119 1.00 96.00 109 ILE A CA 1
ATOM 857 C C . ILE A 1 109 ? 2.196 -11.316 14.719 1.00 96.00 109 ILE A C 1
ATOM 859 O O . ILE A 1 109 ? 1.154 -10.913 14.207 1.00 96.00 109 ILE A O 1
ATOM 863 N N . LEU A 1 110 ? 2.962 -12.247 14.145 1.00 96.00 110 LEU A N 1
ATOM 864 C CA . LEU A 1 110 ? 2.677 -12.816 12.824 1.00 96.00 110 LEU A CA 1
ATOM 865 C C . LEU A 1 110 ? 1.284 -13.440 12.732 1.00 96.00 110 LEU A C 1
ATOM 867 O O . LEU A 1 110 ? 0.585 -13.220 11.747 1.00 96.00 110 LEU A O 1
ATOM 871 N N . MET A 1 111 ? 0.835 -14.145 13.773 1.00 97.69 111 MET A N 1
ATOM 872 C CA . MET A 1 111 ? -0.529 -14.682 13.820 1.00 97.69 111 MET A CA 1
ATOM 873 C C . MET A 1 111 ? -1.585 -13.572 13.715 1.00 97.69 111 MET A C 1
ATOM 875 O O . MET A 1 111 ? -2.562 -13.715 12.984 1.00 97.69 111 MET A O 1
ATOM 879 N N . LYS A 1 112 ? -1.377 -12.437 14.394 1.00 97.19 112 LYS A N 1
ATOM 880 C CA . LYS A 1 112 ? -2.284 -11.281 14.318 1.00 97.19 112 LYS A CA 1
ATOM 881 C C . LYS A 1 112 ? -2.219 -10.583 12.961 1.00 97.19 112 LYS A C 1
ATOM 883 O O . LYS A 1 112 ? -3.253 -10.155 12.455 1.00 97.19 112 LYS A O 1
ATOM 888 N N . VAL A 1 113 ? -1.033 -10.492 12.361 1.00 96.38 113 VAL A N 1
ATOM 889 C CA . VAL A 1 113 ? -0.857 -9.966 11.000 1.00 96.38 113 VAL A CA 1
ATOM 890 C C . VAL A 1 113 ? -1.596 -10.846 9.990 1.00 96.38 113 VAL A C 1
ATOM 892 O O . VAL A 1 113 ? -2.340 -10.321 9.168 1.00 96.38 113 VAL A O 1
ATOM 895 N N . ALA A 1 114 ? -1.471 -12.172 10.092 1.00 97.00 114 ALA A N 1
ATOM 896 C CA . ALA A 1 114 ? -2.162 -13.121 9.222 1.00 97.00 114 ALA A CA 1
ATOM 897 C C . ALA A 1 114 ? -3.692 -13.019 9.344 1.00 97.00 114 ALA A C 1
ATOM 899 O O . ALA A 1 114 ? -4.377 -12.960 8.323 1.00 97.00 114 ALA A O 1
ATOM 900 N N . GLU A 1 115 ? -4.230 -12.922 10.568 1.00 97.19 115 GLU A N 1
ATOM 901 C CA . GLU A 1 115 ? -5.661 -12.663 10.802 1.00 97.19 115 GLU A CA 1
ATOM 902 C C . GLU A 1 115 ? -6.115 -11.378 10.088 1.00 97.19 115 GLU A C 1
ATOM 904 O O . GLU A 1 115 ? -7.089 -11.393 9.335 1.00 97.19 115 GLU A O 1
ATOM 909 N N . LYS A 1 116 ? -5.379 -10.272 10.265 1.00 95.25 116 LYS A N 1
ATOM 910 C CA . LYS A 1 116 ? -5.723 -8.978 9.657 1.00 95.25 116 LYS A CA 1
ATOM 911 C C . LYS A 1 116 ? -5.602 -8.978 8.137 1.00 95.25 116 LYS A C 1
ATOM 913 O O . LYS A 1 116 ? -6.455 -8.403 7.466 1.00 95.25 116 LYS A O 1
ATOM 918 N N . MET A 1 117 ? -4.605 -9.662 7.587 1.00 96.25 117 MET A N 1
ATOM 919 C CA . MET A 1 117 ? -4.483 -9.858 6.143 1.00 96.25 117 MET A CA 1
ATOM 920 C C . MET A 1 117 ? -5.634 -10.691 5.581 1.00 96.25 117 MET A C 1
ATOM 922 O O . MET A 1 117 ? -6.173 -10.339 4.536 1.00 96.25 117 MET A O 1
ATOM 926 N N . GLY A 1 118 ? -6.078 -11.729 6.296 1.00 96.88 118 GLY A N 1
ATOM 927 C CA . GLY A 1 118 ? -7.276 -12.487 5.936 1.00 96.88 118 GLY A CA 1
ATOM 928 C C . GLY A 1 118 ? -8.536 -11.616 5.892 1.00 96.88 118 GLY A C 1
ATOM 929 O O . GLY A 1 118 ? -9.321 -11.714 4.947 1.00 96.88 118 GLY A O 1
ATOM 930 N N . GLU A 1 119 ? -8.707 -10.713 6.865 1.00 95.50 119 GLU A N 1
ATOM 931 C CA . GLU A 1 119 ? -9.813 -9.745 6.862 1.00 95.50 119 GLU A CA 1
ATOM 932 C C . GLU A 1 119 ? -9.736 -8.793 5.652 1.00 95.50 119 GLU A C 1
ATOM 934 O O . GLU A 1 119 ? -10.748 -8.586 4.983 1.00 95.50 119 GLU A O 1
ATOM 939 N N . ILE A 1 120 ? -8.548 -8.261 5.326 1.00 94.12 120 ILE A N 1
ATOM 940 C CA . ILE A 1 120 ? -8.331 -7.386 4.157 1.00 94.12 120 ILE A CA 1
ATOM 941 C C . ILE A 1 120 ? -8.632 -8.128 2.849 1.00 94.12 120 ILE A C 1
ATOM 943 O O . ILE A 1 120 ? -9.381 -7.618 2.017 1.00 94.12 120 ILE A O 1
ATOM 947 N N . HIS A 1 121 ? -8.106 -9.342 2.679 1.00 95.62 121 HIS A N 1
ATOM 948 C CA . HIS A 1 121 ? -8.323 -10.158 1.480 1.00 95.62 121 HIS A CA 1
ATOM 949 C C . HIS A 1 121 ? -9.797 -10.540 1.284 1.00 95.62 121 HIS A C 1
ATOM 951 O O . HIS A 1 121 ? -10.242 -10.745 0.157 1.00 95.62 121 HIS A O 1
ATOM 957 N N . SER A 1 122 ? -10.577 -10.581 2.368 1.00 94.44 122 SER A N 1
ATOM 958 C CA . SER A 1 122 ? -12.018 -10.861 2.333 1.00 94.44 122 SER A CA 1
ATOM 959 C C . SER A 1 122 ? -12.872 -9.642 1.948 1.00 94.44 122 SER A C 1
ATOM 961 O O . SER A 1 122 ? -14.092 -9.757 1.804 1.00 94.44 122 SER A O 1
ATOM 963 N N . LEU A 1 123 ? -12.276 -8.454 1.784 1.00 91.88 123 LEU A N 1
ATOM 964 C CA . LEU A 1 123 ? -13.012 -7.241 1.441 1.00 91.88 123 LEU A CA 1
ATOM 965 C C . LEU A 1 123 ? -13.544 -7.272 0.006 1.00 91.88 123 LEU A C 1
ATOM 967 O O . LEU A 1 123 ? -12.802 -7.212 -0.974 1.00 91.88 123 LEU A O 1
ATOM 971 N N . ASN A 1 124 ? -14.868 -7.197 -0.131 1.00 89.88 124 ASN A N 1
ATOM 972 C CA . ASN A 1 124 ? -15.493 -6.965 -1.429 1.00 89.88 124 ASN A CA 1
ATOM 973 C C . ASN A 1 124 ? -15.494 -5.466 -1.786 1.00 89.88 124 ASN A C 1
ATOM 975 O O . ASN A 1 124 ? -16.449 -4.751 -1.470 1.00 89.88 124 ASN A O 1
ATOM 979 N N . ILE A 1 125 ? -14.399 -4.961 -2.356 1.00 87.94 125 ILE A N 1
ATOM 980 C CA . ILE A 1 125 ? -14.253 -3.550 -2.768 1.00 87.94 125 ILE A CA 1
ATOM 981 C C . ILE A 1 125 ? -14.659 -3.370 -4.247 1.00 87.94 125 ILE A C 1
ATOM 983 O O . ILE A 1 125 ? -14.256 -4.206 -5.064 1.00 87.94 125 ILE A O 1
ATOM 987 N N . PRO A 1 126 ? -15.416 -2.310 -4.612 1.00 88.56 126 PRO A N 1
ATOM 988 C CA . PRO A 1 126 ? -15.805 -2.006 -5.994 1.00 88.56 126 PRO A CA 1
ATOM 989 C C . PRO A 1 126 ? -14.629 -1.436 -6.809 1.00 88.56 126 PRO A C 1
ATOM 991 O O . PRO A 1 126 ? -14.580 -0.251 -7.121 1.00 88.56 126 PRO A O 1
ATOM 994 N N . MET A 1 127 ? -13.661 -2.287 -7.134 1.00 85.88 127 MET A N 1
ATOM 995 C CA . MET A 1 127 ? -12.521 -1.981 -8.004 1.00 85.88 127 MET A CA 1
ATOM 996 C C . MET A 1 127 ? -12.300 -3.118 -9.000 1.00 85.88 127 MET A C 1
ATOM 998 O O . MET A 1 127 ? -12.876 -4.198 -8.831 1.00 85.88 127 MET A O 1
ATOM 1002 N N . SER A 1 128 ? -11.452 -2.874 -10.007 1.00 87.75 128 SER A N 1
ATOM 1003 C CA . SER A 1 128 ? -11.032 -3.906 -10.960 1.00 87.75 128 SER A CA 1
ATOM 1004 C C . SER A 1 128 ? -10.568 -5.166 -10.229 1.00 87.75 128 SER A C 1
ATOM 1006 O O . SER A 1 128 ? -9.870 -5.089 -9.215 1.00 87.75 128 SER A O 1
ATOM 1008 N N . LYS A 1 129 ? -10.998 -6.318 -10.743 1.00 89.69 129 LYS A N 1
ATOM 1009 C CA . LYS A 1 129 ? -10.597 -7.647 -10.268 1.00 89.69 129 LYS A CA 1
ATOM 1010 C C . LYS A 1 129 ? -9.564 -8.294 -11.187 1.00 89.69 129 LYS A C 1
ATOM 1012 O O . LYS A 1 129 ? -9.215 -9.446 -10.970 1.00 89.69 129 LYS A O 1
ATOM 1017 N N . GLU A 1 130 ? -9.067 -7.549 -12.170 1.00 91.31 130 GLU A N 1
ATOM 1018 C CA . GLU A 1 130 ? -7.956 -7.987 -13.005 1.00 91.31 130 GLU A CA 1
ATOM 1019 C C . GLU A 1 130 ? -6.630 -7.781 -12.252 1.00 91.31 130 GLU A C 1
ATOM 1021 O O . GLU A 1 130 ? -6.375 -6.673 -11.757 1.00 91.31 130 GLU A O 1
ATOM 1026 N N . PRO A 1 131 ? -5.764 -8.805 -12.144 1.00 89.50 131 PRO A N 1
ATOM 1027 C CA . PRO A 1 131 ? -4.500 -8.740 -11.409 1.00 89.50 131 PRO A CA 1
ATOM 1028 C C . PRO A 1 131 ? -3.388 -8.021 -12.201 1.00 89.50 131 PRO A C 1
ATO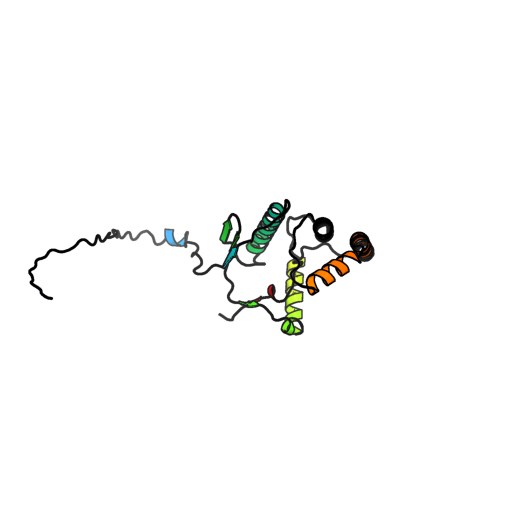M 1030 O O . PRO A 1 131 ? -2.229 -8.435 -12.204 1.00 89.50 131 PRO A O 1
ATOM 1033 N N . ASP A 1 132 ? -3.723 -6.911 -12.860 1.00 91.00 132 ASP A N 1
ATOM 1034 C CA . ASP A 1 132 ? -2.821 -6.194 -13.769 1.00 91.00 132 ASP A CA 1
ATOM 1035 C C . ASP A 1 132 ? -1.922 -5.170 -13.074 1.00 91.00 132 ASP A C 1
ATOM 1037 O O . ASP A 1 132 ? -0.932 -4.712 -13.647 1.00 91.00 132 ASP A O 1
ATOM 1041 N N . TRP A 1 133 ? -2.246 -4.803 -11.830 1.00 90.62 133 TRP A N 1
ATOM 1042 C CA . TRP A 1 133 ? -1.582 -3.705 -11.124 1.00 90.62 133 TRP A CA 1
ATOM 1043 C C . TRP A 1 133 ? -0.064 -3.886 -11.037 1.00 90.62 133 TRP A C 1
ATOM 1045 O O . TRP A 1 133 ? 0.676 -2.961 -11.371 1.00 90.62 133 TRP A O 1
ATOM 1055 N N . ILE A 1 134 ? 0.410 -5.071 -10.634 1.00 92.69 134 ILE A N 1
ATOM 1056 C CA . ILE A 1 134 ? 1.847 -5.330 -10.460 1.00 92.69 134 ILE A CA 1
ATOM 1057 C C . ILE A 1 134 ? 2.588 -5.273 -11.800 1.00 92.69 134 ILE A C 1
ATOM 1059 O O . ILE A 1 134 ? 3.662 -4.681 -11.888 1.00 92.69 134 ILE A O 1
ATOM 1063 N N . TRP A 1 135 ? 1.977 -5.798 -12.864 1.00 94.06 135 TRP A N 1
ATOM 1064 C CA . TRP A 1 135 ? 2.546 -5.811 -14.210 1.00 94.06 135 TRP A CA 1
ATOM 1065 C C . TRP A 1 135 ? 2.646 -4.401 -14.786 1.00 94.06 135 TRP A C 1
ATOM 1067 O O . TRP A 1 135 ? 3.708 -3.994 -15.253 1.00 94.06 135 TRP A O 1
ATOM 10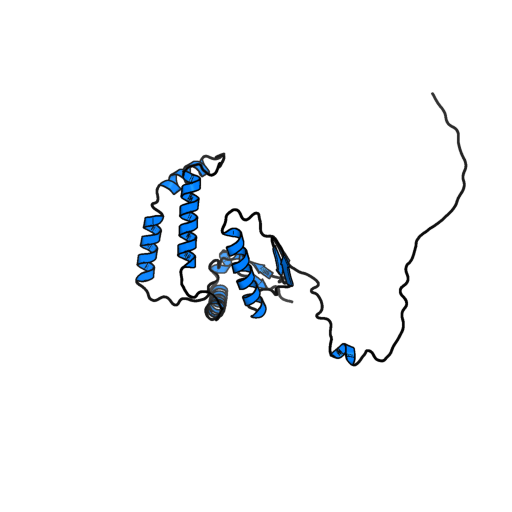77 N N . ASN A 1 136 ? 1.574 -3.616 -14.662 1.00 92.12 136 ASN A N 1
ATOM 1078 C CA . ASN A 1 136 ? 1.557 -2.213 -15.066 1.00 92.12 136 ASN A CA 1
ATOM 1079 C C . ASN A 1 136 ? 2.536 -1.373 -14.231 1.00 92.12 136 ASN A C 1
ATOM 1081 O O . ASN A 1 136 ? 3.140 -0.428 -14.734 1.00 92.12 136 ASN A O 1
ATOM 1085 N N . CYS A 1 137 ? 2.716 -1.704 -12.950 1.00 91.31 137 CYS A N 1
ATOM 1086 C CA . CYS A 1 137 ? 3.697 -1.053 -12.089 1.00 91.31 137 CYS A CA 1
ATOM 1087 C C . CYS A 1 137 ? 5.129 -1.304 -12.576 1.00 91.31 137 CYS A C 1
ATOM 1089 O O . CYS A 1 137 ? 5.855 -0.347 -12.845 1.00 91.31 137 CYS A O 1
ATOM 1091 N N . MET A 1 138 ? 5.502 -2.569 -12.778 1.00 94.38 138 MET A N 1
ATOM 1092 C CA . MET A 1 138 ? 6.840 -2.929 -13.246 1.00 94.38 138 MET A CA 1
ATOM 1093 C C . MET A 1 138 ? 7.123 -2.391 -14.651 1.00 94.38 138 MET A C 1
ATOM 1095 O O . MET A 1 138 ? 8.200 -1.849 -14.881 1.00 94.38 138 MET A O 1
ATOM 1099 N N . GLN A 1 139 ? 6.146 -2.430 -15.564 1.00 92.50 139 GLN A N 1
ATOM 1100 C CA . GLN A 1 139 ? 6.299 -1.848 -16.900 1.00 92.50 139 GLN A CA 1
ATOM 1101 C C . GLN A 1 139 ? 6.608 -0.345 -16.836 1.00 92.50 139 GLN A C 1
ATOM 1103 O O . GLN A 1 139 ? 7.513 0.124 -17.525 1.00 92.50 139 GLN A O 1
ATOM 1108 N N . ARG A 1 140 ? 5.909 0.412 -15.976 1.00 89.94 140 ARG A N 1
ATOM 1109 C CA . ARG A 1 140 ? 6.199 1.841 -15.763 1.00 89.94 140 ARG A CA 1
ATOM 1110 C C . ARG A 1 140 ? 7.606 2.061 -15.211 1.00 89.94 140 ARG A C 1
ATOM 1112 O O . ARG A 1 140 ? 8.282 2.987 -15.654 1.00 89.94 140 ARG A O 1
ATOM 1119 N N . TRP A 1 141 ? 8.055 1.232 -14.268 1.00 90.81 141 TRP A N 1
ATOM 1120 C CA . TRP A 1 141 ? 9.411 1.325 -13.720 1.00 90.81 141 TRP A CA 1
ATOM 1121 C C . TRP A 1 141 ? 10.482 1.053 -14.775 1.00 90.81 141 TRP A C 1
ATOM 1123 O O . TRP A 1 141 ? 11.430 1.828 -14.865 1.00 90.81 141 TRP A O 1
ATOM 1133 N N . VAL A 1 142 ? 10.307 0.029 -15.615 1.00 91.19 142 VAL A N 1
ATOM 1134 C CA . VAL A 1 142 ? 11.240 -0.277 -16.712 1.00 91.19 142 VAL A CA 1
ATOM 1135 C C . VAL A 1 142 ? 11.290 0.864 -17.727 1.00 91.19 142 VAL A C 1
ATOM 1137 O O . VAL A 1 142 ? 12.372 1.330 -18.074 1.00 91.19 142 VAL A O 1
ATOM 1140 N N . THR A 1 143 ? 10.137 1.394 -18.144 1.00 88.31 143 THR A N 1
ATOM 1141 C CA . THR A 1 143 ? 10.089 2.552 -19.050 1.00 88.31 143 THR A CA 1
ATOM 1142 C C . THR A 1 143 ? 10.765 3.788 -18.440 1.00 88.31 143 THR A C 1
ATOM 1144 O O . THR A 1 143 ? 11.499 4.497 -19.130 1.00 88.31 143 THR A O 1
ATOM 1147 N N . GLY A 1 144 ? 10.568 4.036 -17.141 1.00 85.69 144 GLY A N 1
ATOM 1148 C CA . GLY A 1 144 ? 11.248 5.115 -16.421 1.00 85.69 144 GLY A CA 1
ATOM 1149 C C . GLY A 1 144 ? 12.763 4.913 -16.341 1.00 85.69 144 GLY A C 1
ATOM 1150 O O . GLY A 1 144 ? 13.521 5.856 -16.563 1.00 85.69 144 GLY A O 1
ATOM 1151 N N . LEU A 1 145 ? 13.211 3.681 -16.090 1.00 85.12 145 LEU A N 1
ATOM 1152 C CA . LEU A 1 145 ? 14.626 3.325 -16.056 1.00 85.12 145 LEU A CA 1
ATOM 1153 C C . LEU A 1 145 ? 15.297 3.564 -17.410 1.00 85.12 145 LEU A C 1
ATOM 1155 O O . LEU A 1 145 ? 16.354 4.186 -17.460 1.00 85.12 145 LEU A O 1
ATOM 1159 N N . GLU A 1 146 ? 14.674 3.141 -18.512 1.00 80.56 146 GLU A N 1
ATOM 1160 C CA . GLU A 1 146 ? 15.204 3.410 -19.850 1.00 80.56 146 GLU A CA 1
ATOM 1161 C C . GLU A 1 146 ? 15.374 4.908 -20.116 1.00 80.56 146 GLU A C 1
ATOM 1163 O O . GLU A 1 146 ? 16.373 5.319 -20.707 1.00 80.56 146 GLU A O 1
ATOM 1168 N N . ALA A 1 147 ? 14.416 5.735 -19.686 1.00 80.06 147 ALA A N 1
ATOM 1169 C CA . ALA A 1 147 ? 14.512 7.182 -19.833 1.00 80.06 147 ALA A CA 1
ATOM 1170 C C . ALA A 1 147 ? 15.683 7.761 -19.017 1.00 80.06 147 ALA A C 1
ATOM 1172 O O . ALA A 1 147 ? 16.402 8.630 -19.514 1.00 80.06 147 ALA A O 1
ATOM 1173 N N . ILE A 1 148 ? 15.907 7.255 -17.801 1.00 78.00 148 ILE A N 1
ATOM 1174 C CA . ILE A 1 148 ? 17.039 7.642 -16.947 1.00 78.00 148 ILE A CA 1
ATOM 1175 C C . ILE A 1 148 ? 18.367 7.240 -17.601 1.00 78.00 148 ILE A C 1
ATOM 1177 O O . ILE A 1 148 ? 19.245 8.085 -17.760 1.00 78.00 148 ILE A O 1
ATOM 1181 N N . VAL A 1 149 ? 18.499 5.984 -18.041 1.00 73.00 149 VAL A N 1
ATOM 1182 C CA . VAL A 1 149 ? 19.726 5.458 -18.665 1.00 73.00 149 VAL A CA 1
ATOM 1183 C C . VAL A 1 149 ? 20.053 6.171 -19.979 1.00 73.00 149 VAL A C 1
ATOM 1185 O O . VAL A 1 149 ? 21.214 6.469 -20.242 1.00 73.00 149 VAL A O 1
ATOM 1188 N N . LYS A 1 150 ? 19.042 6.524 -20.785 1.00 72.75 150 LYS A N 1
ATOM 1189 C CA . LYS A 1 150 ? 19.215 7.303 -22.028 1.00 72.75 150 LYS A CA 1
ATOM 1190 C C . LYS A 1 150 ? 19.586 8.777 -21.777 1.00 72.75 150 LYS A C 1
ATOM 1192 O O . LYS A 1 150 ? 19.737 9.530 -22.734 1.00 72.75 150 LYS A O 1
ATOM 1197 N N . GLY A 1 151 ? 19.745 9.193 -20.516 1.00 66.19 151 GLY A N 1
ATOM 1198 C CA . GLY A 1 151 ? 20.188 10.536 -20.140 1.00 66.19 151 GLY A CA 1
ATOM 1199 C C . GLY A 1 151 ? 19.086 11.596 -20.170 1.00 66.19 151 GLY A C 1
ATOM 1200 O O . GLY A 1 151 ? 19.385 12.786 -20.083 1.00 66.19 151 GLY A O 1
ATOM 1201 N N . ASN A 1 152 ? 17.811 11.195 -20.252 1.00 61.78 152 ASN A N 1
ATOM 1202 C CA . ASN A 1 152 ? 16.681 12.133 -20.235 1.00 61.78 152 ASN A CA 1
ATOM 1203 C C . ASN A 1 152 ? 16.410 12.700 -18.830 1.00 61.78 152 ASN A C 1
ATOM 1205 O O . ASN A 1 152 ? 15.586 13.599 -18.669 1.00 61.78 152 ASN A O 1
ATOM 1209 N N . VAL A 1 1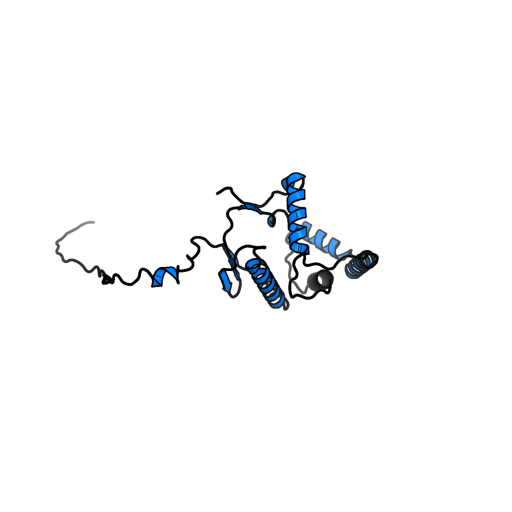53 ? 17.109 12.185 -17.813 1.00 60.91 153 VAL A N 1
ATOM 1210 C CA . VAL A 1 153 ? 17.070 12.661 -16.431 1.00 60.91 153 VAL A CA 1
ATOM 1211 C C . VAL A 1 153 ? 18.500 12.965 -15.994 1.00 60.91 153 VAL A C 1
ATOM 1213 O O . VAL A 1 153 ? 19.334 12.070 -15.883 1.00 60.91 153 VAL A O 1
ATOM 1216 N N . GLN A 1 154 ? 18.800 14.241 -15.748 1.00 55.75 154 GLN A N 1
ATOM 1217 C CA . GLN A 1 154 ? 20.105 14.660 -15.236 1.00 55.75 154 GLN A CA 1
ATOM 1218 C C . GLN A 1 154 ? 20.242 14.256 -13.764 1.00 55.75 154 GLN A C 1
ATOM 1220 O O . GLN A 1 154 ? 19.788 14.965 -12.867 1.00 55.75 154 GLN A O 1
ATOM 1225 N N . SER A 1 155 ? 20.903 13.132 -13.496 1.00 59.72 155 SER A N 1
ATOM 1226 C CA . SER A 1 155 ? 21.464 12.852 -12.174 1.00 59.72 155 SER A CA 1
ATOM 1227 C C . SER A 1 155 ? 22.913 13.320 -12.149 1.00 59.72 155 SER A C 1
ATOM 1229 O O . SER A 1 155 ? 23.700 12.910 -12.993 1.00 59.72 155 SER A O 1
ATOM 1231 N N . ASN A 1 156 ? 23.280 14.161 -11.186 1.00 59.75 156 ASN A N 1
ATOM 1232 C CA . ASN A 1 156 ? 24.673 14.536 -10.961 1.00 59.75 156 ASN A CA 1
ATOM 1233 C C . ASN A 1 156 ? 25.313 13.425 -10.102 1.00 59.75 156 ASN A C 1
ATOM 1235 O O . ASN A 1 156 ? 25.032 13.390 -8.896 1.00 59.75 156 ASN A O 1
ATOM 1239 N N . PRO A 1 157 ? 26.092 12.477 -10.657 1.00 59.56 157 PRO A N 1
ATOM 1240 C CA . PRO A 1 157 ? 26.616 11.376 -9.867 1.00 59.56 157 PRO A CA 1
ATOM 1241 C C . PRO A 1 157 ? 27.753 11.936 -9.014 1.00 59.56 157 PRO A C 1
ATOM 1243 O O . PRO A 1 157 ? 28.846 12.206 -9.493 1.00 59.56 157 PRO A O 1
ATOM 1246 N N . LYS A 1 158 ? 27.485 12.182 -7.730 1.00 66.38 158 LYS A N 1
ATOM 1247 C CA . LYS A 1 158 ? 28.505 12.660 -6.781 1.00 66.38 158 LYS A CA 1
ATOM 1248 C C . LYS A 1 158 ? 29.212 11.519 -6.039 1.00 66.38 158 LYS A C 1
ATOM 1250 O O . LYS A 1 158 ? 29.974 11.786 -5.116 1.00 66.38 158 LYS A O 1
ATOM 1255 N N . SER A 1 159 ? 28.939 10.258 -6.385 1.00 77.12 159 SER A N 1
ATOM 1256 C CA . SER A 1 159 ? 29.449 9.091 -5.657 1.00 77.12 159 SER A CA 1
ATOM 1257 C C . SER A 1 159 ? 29.735 7.912 -6.583 1.00 77.12 159 SER A C 1
ATOM 1259 O O . SER A 1 159 ? 28.871 7.511 -7.361 1.00 77.12 159 SER A O 1
ATOM 1261 N N . SER A 1 160 ? 30.899 7.288 -6.398 1.00 81.69 160 SER A N 1
ATOM 1262 C CA . SER A 1 160 ? 31.304 6.045 -7.068 1.00 81.69 160 SER A CA 1
ATOM 1263 C C . SER A 1 160 ? 30.376 4.858 -6.775 1.00 81.69 160 SER A C 1
ATOM 1265 O O . SER A 1 160 ? 30.367 3.876 -7.512 1.00 81.69 160 SER A O 1
ATOM 1267 N N . VAL A 1 161 ? 29.578 4.926 -5.703 1.00 83.69 161 VAL A N 1
ATOM 1268 C CA . VAL A 1 161 ? 28.546 3.921 -5.403 1.00 83.69 161 VAL A CA 1
ATOM 1269 C C . VAL A 1 161 ? 27.388 4.019 -6.396 1.00 83.69 161 VAL A C 1
ATOM 1271 O O . VAL A 1 161 ? 26.930 2.994 -6.889 1.00 83.69 161 VAL A O 1
ATOM 1274 N N . MET A 1 162 ? 26.948 5.238 -6.717 1.00 77.94 162 MET A N 1
ATOM 1275 C CA . MET A 1 162 ? 25.834 5.474 -7.643 1.00 77.94 162 MET A CA 1
ATOM 1276 C C . MET A 1 162 ? 26.196 5.055 -9.070 1.00 77.94 162 MET A C 1
ATOM 1278 O O . MET A 1 162 ? 25.362 4.490 -9.767 1.00 77.94 162 MET A O 1
ATOM 1282 N N . GLU A 1 163 ? 27.448 5.269 -9.481 1.00 79.44 163 GLU A N 1
ATOM 1283 C CA . GLU A 1 163 ? 27.964 4.798 -10.775 1.00 79.44 163 GLU A CA 1
ATOM 1284 C C . GLU A 1 163 ? 27.908 3.270 -10.871 1.00 79.44 163 GLU A C 1
ATOM 1286 O O . GLU A 1 163 ? 27.285 2.735 -11.780 1.00 79.44 163 GLU A O 1
ATOM 1291 N N . LYS A 1 164 ? 28.438 2.557 -9.868 1.00 85.19 164 LYS A N 1
ATOM 1292 C CA . LYS A 1 164 ? 28.375 1.085 -9.832 1.00 85.19 164 LYS A CA 1
ATOM 1293 C C . LYS A 1 164 ? 26.944 0.549 -9.836 1.00 85.19 164 LYS A C 1
ATOM 1295 O O . LYS A 1 164 ? 26.688 -0.508 -10.402 1.00 85.19 164 LYS A O 1
ATOM 1300 N N . GLN A 1 165 ? 26.021 1.246 -9.174 1.00 84.56 165 GLN A N 1
ATOM 1301 C CA . GLN A 1 165 ? 24.604 0.884 -9.185 1.00 84.56 165 GLN A CA 1
ATOM 1302 C C . GLN A 1 165 ? 23.988 1.088 -10.570 1.00 84.56 165 GLN A C 1
ATOM 1304 O O . GLN A 1 165 ? 23.267 0.209 -11.028 1.00 84.56 165 GLN A O 1
ATOM 1309 N N . MET A 1 166 ? 24.296 2.195 -11.251 1.00 80.62 166 MET A N 1
ATOM 1310 C CA . MET A 1 166 ? 23.851 2.441 -12.626 1.00 80.62 166 MET A CA 1
ATOM 1311 C C . MET A 1 166 ? 24.380 1.382 -13.594 1.00 80.62 166 MET A C 1
ATOM 1313 O O . MET A 1 166 ? 23.595 0.846 -14.373 1.00 80.62 166 MET A O 1
ATOM 1317 N N . ASP A 1 167 ? 25.664 1.034 -13.494 1.00 84.88 167 ASP A N 1
ATOM 1318 C CA . ASP A 1 167 ? 26.271 -0.017 -14.315 1.00 84.88 167 ASP A CA 1
ATOM 1319 C C . ASP A 1 167 ? 25.575 -1.362 -14.083 1.00 84.88 167 ASP A C 1
ATOM 1321 O O . ASP A 1 167 ? 25.181 -2.029 -15.036 1.00 84.88 167 ASP A O 1
ATOM 1325 N N . LEU A 1 168 ? 25.356 -1.739 -12.817 1.00 86.25 168 LEU A N 1
ATOM 1326 C CA . LEU A 1 168 ? 24.665 -2.979 -12.459 1.00 86.25 168 LEU A CA 1
ATOM 1327 C C . LEU A 1 168 ? 23.210 -2.996 -12.944 1.00 86.25 168 LEU A C 1
ATOM 1329 O O . LEU A 1 168 ? 22.742 -4.020 -13.428 1.00 86.25 168 LEU A O 1
ATOM 1333 N N . MET A 1 169 ? 22.476 -1.886 -12.840 1.00 85.50 169 MET A N 1
ATOM 1334 C CA . MET A 1 169 ? 21.102 -1.832 -13.350 1.00 85.50 169 MET A CA 1
ATOM 1335 C C . MET A 1 169 ? 21.047 -2.095 -14.857 1.00 85.50 169 MET A C 1
ATOM 1337 O O . MET A 1 169 ? 20.099 -2.698 -15.340 1.00 85.50 169 MET A O 1
ATOM 1341 N N . GLN A 1 170 ? 22.071 -1.704 -15.614 1.00 84.62 170 GLN A N 1
ATOM 1342 C CA . GLN A 1 170 ? 22.113 -1.934 -17.058 1.00 84.62 170 GLN A CA 1
ATOM 1343 C C . GLN A 1 170 ? 22.436 -3.385 -17.443 1.00 84.62 170 GLN A C 1
ATOM 1345 O O . GLN A 1 170 ? 22.298 -3.738 -18.612 1.00 84.62 170 GLN A O 1
ATOM 1350 N N . THR A 1 171 ? 22.850 -4.241 -16.499 1.00 90.31 171 THR A N 1
ATOM 1351 C CA . THR A 1 171 ? 23.198 -5.638 -16.813 1.00 90.31 171 THR A CA 1
ATOM 1352 C C . THR A 1 171 ? 21.996 -6.574 -16.902 1.00 90.31 171 THR A C 1
ATOM 1354 O O . THR A 1 171 ? 22.165 -7.721 -17.309 1.00 90.31 171 THR A O 1
ATOM 1357 N N . PHE A 1 172 ? 20.804 -6.129 -16.498 1.00 90.94 172 PHE A N 1
ATOM 1358 C CA . PHE A 1 172 ? 19.602 -6.962 -16.454 1.00 90.94 172 PHE A CA 1
ATOM 1359 C C . PHE A 1 172 ? 18.657 -6.658 -17.616 1.00 90.94 172 PHE A C 1
ATOM 1361 O O . PHE A 1 172 ? 18.351 -5.499 -17.897 1.00 90.94 172 PHE A O 1
ATOM 1368 N N . ASP A 1 173 ? 18.119 -7.709 -18.236 1.00 92.94 173 ASP A N 1
ATOM 1369 C CA . ASP A 1 173 ? 16.964 -7.591 -19.124 1.00 92.94 173 ASP A CA 1
ATOM 1370 C C . ASP A 1 173 ? 15.677 -7.658 -18.292 1.00 92.94 173 ASP A C 1
ATOM 1372 O O . ASP A 1 173 ? 15.067 -8.711 -18.108 1.00 92.94 173 ASP A O 1
ATOM 1376 N N . TYR A 1 174 ? 15.255 -6.511 -17.760 1.00 94.00 174 TYR A N 1
ATOM 1377 C CA . TYR A 1 174 ? 14.051 -6.438 -16.932 1.00 94.00 174 TYR A CA 1
ATOM 1378 C C . TYR A 1 174 ? 12.781 -6.882 -17.666 1.00 94.00 174 TYR A C 1
ATOM 1380 O O . TYR A 1 174 ? 11.859 -7.382 -17.024 1.00 94.00 174 TYR A O 1
ATOM 1388 N N . VAL A 1 175 ? 12.710 -6.712 -18.991 1.00 93.50 175 VAL A N 1
ATOM 1389 C CA . VAL A 1 175 ? 11.545 -7.145 -19.776 1.00 93.50 175 VAL A CA 1
ATOM 1390 C C . VAL A 1 175 ? 11.469 -8.669 -19.769 1.00 93.50 175 VAL A C 1
ATOM 1392 O O . VAL A 1 175 ? 10.399 -9.231 -19.519 1.00 93.50 175 VAL A O 1
ATOM 1395 N N . GLN A 1 176 ? 12.606 -9.334 -19.979 1.00 96.00 176 GLN A N 1
ATOM 1396 C CA . GLN A 1 176 ? 12.701 -10.786 -19.901 1.00 96.00 176 GLN A CA 1
ATOM 1397 C C . GLN A 1 176 ? 12.426 -11.307 -18.483 1.00 96.00 176 GLN A C 1
ATOM 1399 O O . GLN A 1 176 ? 11.653 -12.253 -18.336 1.00 96.00 176 GLN A O 1
ATOM 1404 N N . GLU A 1 177 ? 12.983 -10.678 -17.446 1.00 96.31 177 GLU A N 1
ATOM 1405 C CA . GLU A 1 177 ? 12.764 -11.074 -16.045 1.00 96.31 177 GLU A CA 1
ATOM 1406 C C . GLU A 1 177 ? 11.287 -10.952 -15.631 1.00 96.31 177 GLU A C 1
ATOM 1408 O O . GLU A 1 177 ? 10.728 -11.859 -15.010 1.00 96.31 177 GLU A O 1
ATOM 1413 N N . ILE A 1 178 ? 10.606 -9.871 -16.033 1.00 95.88 178 ILE A N 1
ATOM 1414 C CA . ILE A 1 178 ? 9.165 -9.696 -15.786 1.00 95.88 178 ILE A CA 1
ATOM 1415 C C . ILE A 1 178 ? 8.353 -10.766 -16.528 1.00 95.88 178 ILE A C 1
ATOM 1417 O O . ILE A 1 178 ? 7.408 -11.324 -15.963 1.00 95.88 178 ILE A O 1
ATOM 1421 N N . ALA A 1 179 ? 8.706 -11.070 -17.781 1.00 96.25 179 ALA A N 1
ATOM 1422 C CA . ALA A 1 179 ? 8.037 -12.112 -18.559 1.00 96.25 179 ALA A CA 1
ATOM 1423 C C . ALA A 1 179 ? 8.221 -13.501 -17.927 1.00 96.25 179 ALA A C 1
ATOM 1425 O O . ALA A 1 179 ? 7.260 -14.269 -17.836 1.00 96.25 179 ALA A O 1
ATOM 1426 N N . TRP A 1 180 ? 9.425 -13.799 -17.437 1.00 97.06 180 TRP A N 1
ATOM 1427 C CA . TRP A 1 180 ? 9.723 -15.024 -16.704 1.00 97.06 180 TRP A CA 1
ATOM 1428 C C . TRP A 1 180 ? 8.917 -15.117 -15.402 1.00 97.06 180 TRP A C 1
ATOM 1430 O O . TRP A 1 180 ? 8.210 -16.104 -15.195 1.00 97.06 180 TRP A O 1
ATOM 1440 N N . MET A 1 181 ? 8.912 -14.068 -14.574 1.00 96.12 181 MET A N 1
ATOM 1441 C CA . MET A 1 181 ? 8.110 -14.021 -13.344 1.00 96.12 181 MET A CA 1
ATOM 1442 C C . MET A 1 181 ? 6.618 -14.243 -13.630 1.00 96.12 181 MET A C 1
ATOM 1444 O O . MET A 1 181 ? 5.952 -15.005 -12.929 1.00 96.12 181 MET A O 1
ATOM 1448 N N . ARG A 1 182 ? 6.088 -13.617 -14.688 1.00 94.94 182 ARG A N 1
ATOM 1449 C CA . ARG A 1 182 ? 4.700 -13.813 -15.122 1.00 94.94 182 ARG A CA 1
ATOM 1450 C C . ARG A 1 182 ? 4.431 -15.255 -15.549 1.00 94.94 182 ARG A C 1
ATOM 1452 O O . ARG A 1 182 ? 3.367 -15.771 -15.226 1.00 94.94 182 ARG A O 1
ATOM 1459 N N . SER A 1 183 ? 5.372 -15.907 -16.235 1.00 95.94 183 SER A N 1
ATOM 1460 C CA . SER A 1 183 ? 5.216 -17.313 -16.628 1.00 95.94 183 SER A CA 1
ATOM 1461 C C . SER A 1 183 ? 5.049 -18.230 -15.414 1.00 95.94 183 SER A C 1
ATOM 1463 O O . SER A 1 183 ? 4.108 -19.012 -15.398 1.00 95.94 183 SER A O 1
ATOM 1465 N N . ILE A 1 184 ? 5.852 -18.035 -14.361 1.00 95.44 184 ILE A N 1
ATOM 1466 C CA . ILE A 1 184 ? 5.767 -18.817 -13.118 1.00 95.44 184 ILE A CA 1
ATOM 1467 C C . ILE A 1 184 ? 4.430 -18.589 -12.414 1.00 95.44 184 ILE A C 1
ATOM 1469 O O . ILE A 1 184 ? 3.776 -19.536 -11.992 1.00 95.44 184 ILE A O 1
ATOM 1473 N N . ILE A 1 185 ? 3.997 -17.332 -12.285 1.00 93.75 185 ILE A N 1
ATOM 1474 C CA . ILE A 1 185 ? 2.727 -17.025 -11.610 1.00 93.75 185 ILE A CA 1
ATOM 1475 C C . ILE A 1 185 ? 1.537 -17.608 -12.386 1.00 93.75 185 ILE A C 1
ATOM 1477 O O . ILE A 1 185 ? 0.575 -18.060 -11.774 1.00 93.75 185 ILE A O 1
ATOM 1481 N N . ASN A 1 186 ? 1.611 -17.655 -13.716 1.00 92.62 186 ASN A N 1
ATOM 1482 C CA . ASN A 1 186 ? 0.552 -18.219 -14.553 1.00 92.62 186 ASN A CA 1
ATOM 1483 C C . ASN A 1 186 ? 0.466 -19.757 -14.502 1.00 92.62 186 ASN A C 1
ATOM 1485 O O . ASN A 1 186 ? -0.510 -20.311 -15.003 1.00 92.62 186 ASN A O 1
ATOM 1489 N N . GLU A 1 187 ? 1.451 -20.454 -13.924 1.00 95.25 187 GLU A N 1
ATOM 1490 C CA . GLU A 1 187 ? 1.386 -21.910 -13.714 1.00 95.25 187 GLU A CA 1
ATOM 1491 C C . GLU A 1 187 ? 0.456 -22.298 -12.555 1.00 95.25 187 GLU A C 1
ATOM 1493 O O . GLU A 1 187 ? 0.011 -23.445 -12.477 1.00 95.25 187 GLU A O 1
ATOM 1498 N N . GLY A 1 188 ? 0.164 -21.362 -11.648 1.00 92.81 188 GLY A N 1
ATOM 1499 C CA . GLY A 1 188 ? -0.679 -21.588 -10.479 1.00 92.81 188 GLY A CA 1
ATOM 1500 C C . GLY A 1 188 ? -2.057 -20.939 -10.583 1.00 92.81 188 GLY A C 1
ATOM 1501 O O . GLY A 1 188 ? -2.266 -19.952 -11.285 1.00 92.81 188 GLY A O 1
ATOM 1502 N N . GLU A 1 189 ? -3.004 -21.465 -9.807 1.00 92.94 189 GLU A N 1
ATOM 1503 C CA . GLU A 1 189 ? -4.289 -20.810 -9.563 1.00 92.94 189 GLU A CA 1
ATOM 1504 C C . GLU A 1 189 ? -4.216 -20.012 -8.257 1.00 92.94 189 GLU A C 1
ATOM 1506 O O . GLU A 1 189 ? -4.265 -20.567 -7.156 1.00 92.94 189 GLU A O 1
ATOM 1511 N N . TYR A 1 190 ? -4.096 -18.691 -8.381 1.00 92.94 190 TYR A N 1
ATOM 1512 C CA . TYR A 1 190 ? -4.049 -17.771 -7.247 1.00 92.94 190 TYR A CA 1
ATOM 1513 C C . TYR A 1 190 ? -5.316 -16.911 -7.215 1.00 92.94 190 TYR A C 1
ATOM 1515 O O . TYR A 1 190 ? -5.592 -16.200 -8.184 1.00 92.94 190 TYR A O 1
ATOM 1523 N N . PRO A 1 191 ? -6.098 -16.930 -6.120 1.00 93.50 191 PRO A N 1
ATOM 1524 C CA . PRO A 1 191 ? -7.269 -16.075 -5.999 1.00 93.50 191 PRO A CA 1
ATOM 1525 C C . PRO A 1 191 ? -6.893 -14.596 -6.100 1.00 93.50 191 PRO A C 1
ATOM 1527 O O . PRO A 1 191 ? -6.042 -14.109 -5.353 1.00 93.50 191 PRO A O 1
ATOM 1530 N N . VAL A 1 192 ? -7.569 -13.861 -6.983 1.00 93.50 192 VAL A N 1
ATOM 1531 C CA . VAL A 1 192 ? -7.405 -12.409 -7.067 1.00 93.50 192 VAL A CA 1
ATOM 1532 C C . VAL A 1 192 ? -8.252 -11.750 -5.984 1.00 93.50 192 VAL A C 1
ATOM 1534 O O . VAL A 1 192 ? -9.483 -11.798 -6.008 1.00 93.50 192 VAL A O 1
ATOM 1537 N N . VAL A 1 193 ? -7.579 -11.132 -5.017 1.00 94.56 193 VAL A N 1
ATOM 1538 C CA . VAL A 1 193 ? -8.193 -10.476 -3.857 1.00 94.56 193 VAL A CA 1
ATOM 1539 C C . VAL A 1 193 ? -7.714 -9.033 -3.732 1.00 94.56 193 VAL A C 1
ATOM 1541 O O . VAL A 1 193 ? -6.760 -8.612 -4.384 1.00 94.56 193 VAL A O 1
ATOM 1544 N N . PHE A 1 194 ? -8.394 -8.246 -2.900 1.00 93.56 194 PHE A N 1
ATOM 1545 C CA . PHE A 1 194 ? -7.898 -6.922 -2.541 1.00 93.56 194 PHE A CA 1
ATOM 1546 C C . PHE A 1 194 ? -6.702 -7.060 -1.588 1.00 93.56 194 PHE A C 1
ATOM 1548 O O . PHE A 1 194 ? -6.830 -7.683 -0.537 1.00 93.56 194 PHE A O 1
ATOM 1555 N N . CYS A 1 195 ? -5.563 -6.464 -1.941 1.00 93.94 195 CYS A N 1
ATOM 1556 C CA . CYS A 1 195 ? -4.300 -6.593 -1.212 1.00 93.94 195 CYS A CA 1
ATOM 1557 C C . CYS A 1 195 ? -3.780 -5.231 -0.733 1.00 93.94 195 CYS A C 1
ATOM 1559 O O . CYS A 1 195 ? -4.033 -4.204 -1.359 1.00 93.94 195 CYS A O 1
ATOM 1561 N N . HIS A 1 196 ? -2.987 -5.233 0.345 1.00 93.88 196 HIS A N 1
ATOM 1562 C CA . HIS A 1 196 ? -2.270 -4.036 0.806 1.00 93.88 196 HIS A CA 1
ATOM 1563 C C . HIS A 1 196 ? -1.053 -3.700 -0.077 1.00 93.88 196 HIS A C 1
ATOM 1565 O O . HIS A 1 196 ? -0.735 -2.530 -0.256 1.00 93.88 196 HIS A O 1
ATOM 1571 N N . ASN A 1 197 ? -0.356 -4.714 -0.608 1.00 93.75 197 ASN A N 1
ATOM 1572 C CA . ASN A 1 197 ? 0.837 -4.603 -1.473 1.00 93.75 197 ASN A CA 1
ATOM 1573 C C . ASN A 1 197 ? 2.085 -3.917 -0.873 1.00 93.75 197 ASN A C 1
ATOM 1575 O O . ASN A 1 197 ? 3.078 -3.774 -1.576 1.00 93.75 197 ASN A O 1
ATOM 1579 N N . ASP A 1 198 ? 2.068 -3.534 0.407 1.00 94.56 198 ASP A N 1
ATOM 1580 C CA . ASP A 1 198 ? 3.199 -2.888 1.102 1.00 94.56 198 ASP A CA 1
ATOM 1581 C C . ASP A 1 198 ? 3.151 -3.178 2.615 1.00 94.56 198 ASP A C 1
ATOM 1583 O O . ASP A 1 198 ? 3.088 -2.284 3.457 1.00 94.56 198 ASP A O 1
ATOM 1587 N N . LEU A 1 199 ? 3.071 -4.458 2.987 1.00 94.19 199 LEU A N 1
ATOM 1588 C CA . LEU A 1 199 ? 2.881 -4.878 4.382 1.00 94.19 199 LEU A CA 1
ATOM 1589 C C . LEU A 1 199 ? 4.203 -4.909 5.177 1.00 94.19 199 LEU A C 1
ATOM 1591 O O . LEU A 1 199 ? 4.562 -5.924 5.769 1.00 94.19 199 LEU A O 1
ATOM 1595 N N . GLN A 1 200 ? 4.938 -3.799 5.164 1.00 95.88 200 GLN A N 1
ATOM 1596 C CA . GLN A 1 200 ? 6.142 -3.605 5.977 1.00 95.88 200 GLN A CA 1
ATOM 1597 C C . GLN A 1 200 ? 5.809 -3.200 7.426 1.00 95.88 200 GLN A C 1
ATOM 1599 O O . GLN A 1 200 ? 4.698 -2.756 7.730 1.00 95.88 200 GLN A O 1
ATOM 1604 N N . GLU A 1 201 ? 6.786 -3.291 8.328 1.00 95.56 201 GLU A N 1
ATOM 1605 C CA . GLU A 1 201 ? 6.656 -2.988 9.760 1.00 95.56 201 GLU A CA 1
ATOM 1606 C C . GLU A 1 201 ? 6.145 -1.569 10.048 1.00 95.56 201 GLU A C 1
ATOM 1608 O O . GLU A 1 201 ? 5.359 -1.373 10.978 1.00 95.56 201 GLU A O 1
ATOM 1613 N N . GLY A 1 202 ? 6.510 -0.593 9.207 1.00 96.19 202 GLY A N 1
ATOM 1614 C CA . GLY A 1 202 ? 6.048 0.794 9.305 1.00 96.19 202 GLY A CA 1
ATOM 1615 C C . GLY A 1 202 ? 4.536 0.955 9.116 1.00 96.19 202 GLY A C 1
ATOM 1616 O O . GLY A 1 202 ? 3.950 1.915 9.619 1.00 96.19 202 GLY A O 1
ATOM 1617 N N . ASN A 1 203 ? 3.899 -0.006 8.442 1.00 96.06 203 ASN A N 1
ATOM 1618 C CA . ASN A 1 203 ? 2.466 -0.022 8.154 1.00 96.06 203 ASN A CA 1
ATOM 1619 C C . ASN A 1 203 ? 1.673 -0.922 9.121 1.00 96.06 203 ASN A C 1
ATOM 1621 O O . ASN A 1 203 ? 0.450 -1.020 9.010 1.00 96.06 203 ASN A O 1
ATOM 1625 N N . ILE A 1 204 ? 2.332 -1.552 10.101 1.00 96.25 204 ILE A N 1
ATOM 1626 C CA . ILE A 1 204 ? 1.682 -2.375 11.125 1.00 96.25 204 ILE A CA 1
ATOM 1627 C C . ILE A 1 204 ? 1.779 -1.654 12.467 1.00 96.25 204 ILE A C 1
ATOM 1629 O O . ILE A 1 204 ? 2.859 -1.453 13.017 1.00 96.25 204 ILE A O 1
ATOM 1633 N N . LEU A 1 205 ? 0.626 -1.258 13.007 1.00 95.81 205 LEU A N 1
ATOM 1634 C CA . LEU A 1 205 ? 0.556 -0.394 14.182 1.00 95.81 205 LEU A CA 1
ATOM 1635 C C . LEU A 1 205 ? 0.086 -1.149 15.428 1.00 95.81 205 LEU A C 1
ATOM 1637 O O . LEU A 1 205 ? -0.992 -1.749 15.447 1.00 95.81 205 LEU A O 1
ATOM 1641 N N . LEU A 1 206 ? 0.854 -1.031 16.512 1.00 94.19 206 LEU A N 1
ATOM 1642 C CA . LEU A 1 206 ? 0.437 -1.420 17.856 1.00 94.19 206 LEU A CA 1
ATOM 1643 C C . LEU A 1 206 ? -0.165 -0.211 18.567 1.00 94.19 206 LEU A C 1
ATOM 1645 O O . LEU A 1 206 ? 0.529 0.768 18.859 1.00 94.19 206 LEU A O 1
ATOM 1649 N N . ARG A 1 207 ? -1.469 -0.286 18.852 1.00 92.75 207 ARG A N 1
ATOM 1650 C CA . ARG A 1 207 ? -2.177 0.772 19.582 1.00 92.75 207 ARG A CA 1
ATOM 1651 C C . ARG A 1 207 ? -1.666 0.859 21.012 1.00 92.75 207 ARG A C 1
ATOM 1653 O O . ARG A 1 207 ? -1.465 -0.164 21.668 1.00 92.75 207 ARG A O 1
ATOM 1660 N N . GLN A 1 208 ? -1.499 2.084 21.489 1.00 86.69 208 GLN A N 1
ATOM 1661 C CA . GLN A 1 208 ? -1.225 2.326 22.897 1.00 86.69 208 GLN A CA 1
ATOM 1662 C C . GLN A 1 208 ? -2.478 1.982 23.724 1.00 86.69 208 GLN A C 1
ATOM 1664 O O . GLN A 1 208 ? -3.598 2.177 23.235 1.00 86.69 208 GLN A O 1
ATOM 1669 N N . PRO A 1 209 ? -2.319 1.432 24.942 1.00 73.25 209 PRO A N 1
ATOM 1670 C CA . PRO A 1 209 ? -3.434 1.286 25.869 1.00 73.25 209 PRO A CA 1
ATOM 1671 C C . PRO A 1 209 ? -4.074 2.657 26.155 1.00 73.25 209 PRO A C 1
ATOM 1673 O O . PRO A 1 209 ? -3.355 3.658 26.128 1.00 73.25 209 PRO A O 1
ATOM 1676 N N . PRO A 1 210 ? -5.395 2.705 26.393 1.00 60.44 210 PRO A N 1
ATOM 1677 C CA . PRO A 1 210 ? -6.086 3.932 26.782 1.00 60.44 210 PRO A CA 1
ATOM 1678 C C . PRO A 1 210 ? -5.622 4.475 28.138 1.00 60.44 210 PRO A C 1
ATOM 1680 O O . PRO A 1 210 ? -5.160 3.668 28.980 1.00 60.44 210 PRO A O 1
#

Organism: Drosophila rhopaloa (NCBI:txid1041015)

Sequence (210 aa):
NNDDDDDDAATSAKQAHKRQRFDSDSRDSSLLKRLNAPKQEPREVLLRIYGQTHGDHALESMITESVVFALLSERNFGPKLHGIFPGGRIEQYIPARALTTAELGEQRILMKVAEKMGEIHSLNIPMSKEPDWIWNCMQRWVTGLEAIVKGNVQSNPKSSVMEKQMDLMQTFDYVQEIAWMRSIINEGEYPVVFCHNDLQEGNILLRQPP

Secondary structure (DSSP, 8-state):
-------------------PPPP---TT-TTGGGT----PPPS-EEEEE-----STTHHHHHHHHHHHHHHHHHTTSSPPEEEEETTEEEEE---EEEPPTTGGG-HHHHHHHHHHHHHHHT---SS--STTHHHHHHHHHHHHHHHHHTTSS------HHHHHHHHHHTT--HHHHHHHHHHHHTTS--------S---GGG-EEEPP-

InterPro domains:
  IPR011009 Protein kinase-like domain superfamily [SSF56112] (38-206)

pLDDT: mean 79.44, std 20.81, range [30.45, 97.69]

Foldseek 3Di:
DDDDDDDDDDDDDDDDDDDDDDDDDDPPCPVVCVVPPDPPDDPDKDKDFADPDDDPCSVVVVVVVVLVVCVCQVVVVDFHWPADDVGTGITHDFQWDFADPVCCPDPVVVVVVVVSQVVQQPDPDPDDLDPCVVVVVLVVVVVVLVCVLVVVDDDPPPDPVVVVVNVVVVVDPSVVVSVVVVVVVVVDDDRRGRGPVDPDRRPHIDGDDD